Protein AF-0000000072229595 (afdb_homodimer)

Secondary structure (DSSP, 8-state):
----TTSPPSSSS-TT----S-SPBPPHHHHHHHHHHHHHHHHHTTT-GGGHHHHHHHTTBSS--BHHHHHHHHHHHHHHHH-TT-S------SS--------------SS-----------/----TTSPPSSSS-TT----S-SPBPPHHHHHHHHHHHHHHHHHTTT-GGGHHHHHHHTTBSS--BHHHHHHHHHHHHHHHH-TT-S------SS--------------SS-----------

Organism: Vigna radiata var. radiata (NCBI:txid3916)

Foldseek 3Di:
DPPPPPDDDPALDDPPDPPDPDDDDDDPVRLVVVLVVLLVVLQCCVVVVSCVVVSVSCVVPRDDDDVVVVVVVVVVVVVCVVCVPPDFDPPPDPDPQGDWDWDFDQPPPVPSSSGDTDTRGD/DPPPPPDDDPALDDPPDPPDPDDDDDDPVRLVVVLVVLLVVLQCCVVVVSCVVVSVSCVVPRDDDDVVVVVVVVVVVVVCVVCVPPDFDPPPDPDPQGDWDWPFDQPPPVPSSSRPTDTRGD

Structure (mmCIF, N/CA/C/O backbone):
data_AF-0000000072229595-model_v1
#
loop_
_entity.id
_entity.type
_entity.pdbx_description
1 polymer 'Uncharacterized protein LOC106754687'
#
loop_
_atom_site.group_PDB
_atom_site.id
_atom_site.type_symbol
_atom_site.label_atom_id
_atom_site.label_alt_id
_atom_site.label_comp_id
_atom_site.label_asym_id
_atom_site.label_entity_id
_atom_site.label_seq_id
_atom_site.pdbx_PDB_ins_code
_atom_site.Cartn_x
_atom_site.Cartn_y
_atom_site.Cartn_z
_atom_site.occupancy
_atom_site.B_iso_or_equiv
_atom_site.auth_seq_id
_atom_site.auth_comp_id
_atom_site.auth_asym_id
_atom_site.auth_atom_id
_atom_site.pdbx_PDB_model_num
ATOM 1 N N . MET A 1 1 ? 31.969 -9.836 13.609 1 33.78 1 MET A N 1
ATOM 2 C CA . MET A 1 1 ? 31.875 -10.102 12.18 1 33.78 1 MET A CA 1
ATOM 3 C C . MET A 1 1 ? 30.891 -9.156 11.516 1 33.78 1 MET A C 1
ATOM 5 O O . MET A 1 1 ? 29.766 -8.969 12.008 1 33.78 1 MET A O 1
ATOM 9 N N . PRO A 1 2 ? 31.375 -8.234 10.797 1 42 2 PRO A N 1
ATOM 10 C CA . PRO A 1 2 ? 30.469 -7.27 10.172 1 42 2 PRO A CA 1
ATOM 11 C C . PRO A 1 2 ? 29.297 -7.934 9.453 1 42 2 PRO A C 1
ATOM 13 O O . PRO A 1 2 ? 29.453 -9.008 8.859 1 42 2 PRO A O 1
ATOM 16 N N . GLU A 1 3 ? 28.141 -8.008 10.086 1 48.69 3 GLU A N 1
ATOM 17 C CA . GLU A 1 3 ? 26.969 -8.602 9.469 1 48.69 3 GLU A CA 1
ATOM 18 C C . GLU A 1 3 ? 26.891 -8.273 7.977 1 48.69 3 GLU A C 1
ATOM 20 O O . GLU A 1 3 ? 27.031 -7.117 7.582 1 48.69 3 GLU A O 1
ATOM 25 N N . ASN A 1 4 ? 27.391 -9.086 7.258 1 55.97 4 ASN A N 1
ATOM 26 C CA . ASN A 1 4 ? 27.344 -8.977 5.805 1 55.97 4 ASN A CA 1
ATOM 27 C C . ASN A 1 4 ? 25.984 -8.469 5.324 1 55.97 4 ASN A C 1
ATOM 29 O O . ASN A 1 4 ? 25.016 -9.234 5.277 1 55.97 4 ASN A O 1
ATOM 33 N N . THR A 1 5 ? 25.828 -7.18 5.301 1 66.44 5 THR A N 1
ATOM 34 C CA . THR A 1 5 ? 24.594 -6.477 5 1 66.44 5 THR A CA 1
ATOM 35 C C . THR A 1 5 ? 24.078 -6.848 3.611 1 66.44 5 THR A C 1
ATOM 37 O O . THR A 1 5 ? 22.984 -6.457 3.223 1 66.44 5 THR A O 1
ATOM 40 N N . ASN A 1 6 ? 24.828 -7.664 2.93 1 70.44 6 ASN A N 1
ATOM 41 C CA . ASN A 1 6 ? 24.422 -7.977 1.565 1 70.44 6 ASN A CA 1
ATOM 42 C C . ASN A 1 6 ? 24.031 -9.445 1.419 1 70.44 6 ASN A C 1
ATOM 44 O O . ASN A 1 6 ? 23.656 -9.891 0.333 1 70.44 6 ASN A O 1
ATOM 48 N N . ALA A 1 7 ? 24.141 -10.211 2.527 1 83.19 7 ALA A N 1
ATOM 49 C CA . ALA A 1 7 ? 23.781 -11.625 2.426 1 83.19 7 ALA A CA 1
ATOM 50 C C . ALA A 1 7 ? 22.281 -11.789 2.178 1 83.19 7 ALA A C 1
ATOM 52 O O . ALA A 1 7 ? 21.469 -11.008 2.684 1 83.19 7 ALA A O 1
ATOM 53 N N . PRO A 1 8 ? 22.031 -12.828 1.413 1 88.06 8 PRO A N 1
ATOM 54 C CA . PRO A 1 8 ? 20.609 -13.078 1.169 1 88.06 8 PRO A CA 1
ATOM 55 C C . PRO A 1 8 ? 19.828 -13.32 2.455 1 88.06 8 PRO A C 1
ATOM 57 O O . PRO A 1 8 ? 20.375 -13.836 3.432 1 88.06 8 PRO A O 1
ATOM 60 N N . MET A 1 9 ? 18.734 -12.812 2.508 1 88 9 MET A N 1
ATOM 61 C CA . MET A 1 9 ? 17.812 -13.031 3.625 1 88 9 MET A CA 1
ATOM 62 C C . MET A 1 9 ? 16.797 -14.102 3.285 1 88 9 MET A C 1
ATOM 64 O O . MET A 1 9 ? 16.281 -14.148 2.164 1 88 9 MET A O 1
ATOM 68 N N . PRO A 1 10 ? 16.438 -14.93 4.18 1 86.25 10 PRO A N 1
ATOM 69 C CA . PRO A 1 10 ? 15.539 -16.047 3.893 1 86.25 10 PRO A CA 1
ATOM 70 C C . PRO A 1 10 ? 14.07 -15.633 3.793 1 86.25 10 PRO A C 1
ATOM 72 O O . PRO A 1 10 ? 13.258 -16.359 3.219 1 86.25 10 PRO A O 1
ATOM 75 N N . THR A 1 11 ? 13.719 -14.562 4.449 1 86.56 11 THR A N 1
ATOM 76 C CA . THR A 1 11 ? 12.352 -14.055 4.402 1 86.56 11 THR A CA 1
ATOM 77 C C . THR A 1 11 ? 12.336 -12.578 4.012 1 86.56 11 THR A C 1
ATOM 79 O O . THR A 1 11 ? 13.273 -11.836 4.32 1 86.56 11 THR A O 1
ATOM 82 N N . PRO A 1 12 ? 11.352 -12.195 3.334 1 86.62 12 PRO A N 1
ATOM 83 C CA . PRO A 1 12 ? 11.289 -10.805 2.9 1 86.62 12 PRO A CA 1
ATOM 84 C C . PRO A 1 12 ? 11.023 -9.836 4.055 1 86.62 12 PRO A C 1
ATOM 86 O O . PRO A 1 12 ? 11.289 -8.641 3.934 1 86.62 12 PRO A O 1
ATOM 89 N N . MET A 1 13 ? 10.422 -10.336 5.152 1 86.12 13 MET A N 1
ATOM 90 C CA . MET A 1 13 ? 10.117 -9.477 6.297 1 86.12 13 MET A CA 1
ATOM 91 C C . MET A 1 13 ? 10.508 -10.156 7.602 1 86.12 13 MET A C 1
ATOM 93 O O . MET A 1 13 ? 10.367 -11.375 7.742 1 86.12 13 MET A O 1
ATOM 97 N N . ALA A 1 14 ? 11 -9.266 8.469 1 77.12 14 ALA A N 1
ATOM 98 C CA . ALA A 1 14 ? 11.344 -9.812 9.781 1 77.12 14 ALA A CA 1
ATOM 99 C C . ALA A 1 14 ? 10.102 -10.211 10.562 1 77.12 14 ALA A C 1
ATOM 101 O O . ALA A 1 14 ? 9.062 -9.547 10.469 1 77.12 14 ALA A O 1
ATOM 102 N N . HIS A 1 15 ? 10.062 -11.383 11.141 1 63.91 15 HIS A N 1
ATOM 103 C CA . HIS A 1 15 ? 8.938 -11.938 11.891 1 63.91 15 HIS A CA 1
ATOM 104 C C . HIS A 1 15 ? 8.406 -10.93 12.914 1 63.91 15 HIS A C 1
ATOM 106 O O . HIS A 1 15 ? 7.195 -10.789 13.078 1 63.91 15 HIS A O 1
ATOM 112 N N . SER A 1 16 ? 9.188 -10.273 13.617 1 54.72 16 SER A N 1
ATOM 113 C CA . SER A 1 16 ? 8.797 -9.406 14.719 1 54.72 16 SER A CA 1
ATOM 114 C C . SER A 1 16 ? 8.789 -7.941 14.289 1 54.72 16 SER A C 1
ATOM 116 O O . SER A 1 16 ? 8.477 -7.055 15.086 1 54.72 16 SER A O 1
ATOM 118 N N . SER A 1 17 ? 8.977 -7.754 13.078 1 56.03 17 SER A N 1
ATOM 119 C CA . SER A 1 17 ? 9.227 -6.352 12.758 1 56.03 17 SER A CA 1
ATOM 120 C C . SER A 1 17 ? 7.934 -5.621 12.406 1 56.03 17 SER A C 1
ATOM 122 O O . SER A 1 17 ? 7.281 -5.949 11.414 1 56.03 17 SER A O 1
ATOM 124 N N . ARG A 1 18 ? 7.301 -5.227 13.531 1 58.44 18 ARG A N 1
ATOM 125 C CA . ARG A 1 18 ? 6.293 -4.199 13.297 1 58.44 18 ARG A CA 1
ATOM 126 C C . ARG A 1 18 ? 6.938 -2.889 12.852 1 58.44 18 ARG A C 1
ATOM 128 O O . ARG A 1 18 ? 7.773 -2.33 13.57 1 58.44 18 ARG A O 1
ATOM 135 N N . LEU A 1 19 ? 6.699 -2.797 11.516 1 73.31 19 LEU A N 1
ATOM 136 C CA . LEU A 1 19 ? 7.234 -1.51 11.078 1 73.31 19 LEU A CA 1
ATOM 137 C C . LEU A 1 19 ? 6.602 -0.367 11.867 1 73.31 19 LEU A C 1
ATOM 139 O O . LEU A 1 19 ? 5.383 -0.342 12.062 1 73.31 19 LEU A O 1
ATOM 143 N N . THR A 1 20 ? 7.371 0.158 12.727 1 72.12 20 THR A N 1
ATOM 144 C CA . THR A 1 20 ? 6.918 1.289 13.523 1 72.12 20 THR A CA 1
ATOM 145 C C . THR A 1 20 ? 7.438 2.604 12.953 1 72.12 20 THR A C 1
ATOM 147 O O . THR A 1 20 ? 8.305 2.602 12.078 1 72.12 20 THR A O 1
ATOM 150 N N . SER A 1 21 ? 6.699 3.682 13.336 1 72.06 21 SER A N 1
ATOM 151 C CA . SER A 1 21 ? 7.125 5.012 12.906 1 72.06 21 SER A CA 1
ATOM 152 C C . SER A 1 21 ? 8.352 5.473 13.695 1 72.06 21 SER A C 1
ATOM 154 O O . SER A 1 21 ? 8.75 6.637 13.594 1 72.06 21 SER A O 1
ATOM 156 N N . GLN A 1 22 ? 8.914 4.523 14.336 1 74.75 22 GLN A N 1
ATOM 157 C CA . GLN A 1 22 ? 10.117 4.879 15.094 1 74.75 22 GLN A CA 1
ATOM 158 C C . GLN A 1 22 ? 11.336 4.949 14.18 1 74.75 22 GLN A C 1
ATOM 160 O O . GLN A 1 22 ? 11.297 4.492 13.039 1 74.75 22 GLN A O 1
ATOM 165 N N . GLY A 1 23 ? 12.383 5.711 14.547 1 79.25 23 GLY A N 1
ATOM 166 C CA . GLY A 1 23 ? 13.617 5.836 13.781 1 79.25 23 GLY A CA 1
ATOM 167 C C . GLY A 1 23 ? 13.953 7.27 13.414 1 79.25 23 GLY A C 1
ATOM 168 O O . GLY A 1 23 ? 13.188 8.188 13.719 1 79.25 23 GLY A O 1
ATOM 169 N N . ASP A 1 24 ? 15.078 7.285 12.695 1 86.75 24 ASP A N 1
ATOM 170 C CA . ASP A 1 24 ? 15.547 8.617 12.312 1 86.75 24 ASP A CA 1
ATOM 171 C C . ASP A 1 24 ? 14.789 9.141 11.094 1 86.75 24 ASP A C 1
ATOM 173 O O . ASP A 1 24 ? 14.508 8.383 10.164 1 86.75 24 ASP A O 1
ATOM 177 N N . LEU A 1 25 ? 14.477 10.391 11.219 1 83.88 25 LEU A N 1
ATOM 178 C CA . LEU A 1 25 ? 13.852 11.047 10.07 1 83.88 25 LEU A CA 1
ATOM 179 C C . LEU A 1 25 ? 14.828 11.125 8.898 1 83.88 25 LEU A C 1
ATOM 181 O O . LEU A 1 25 ? 16.031 11.32 9.102 1 83.88 25 LEU A O 1
ATOM 185 N N . PHE A 1 26 ? 14.258 10.938 7.816 1 86.56 26 PHE A N 1
ATOM 186 C CA . PHE A 1 26 ? 15.047 11.031 6.594 1 86.56 26 PHE A CA 1
ATOM 187 C C . PHE A 1 26 ? 15.312 12.484 6.227 1 86.56 26 PHE A C 1
ATOM 189 O O . PHE A 1 26 ? 14.453 13.344 6.43 1 86.56 26 PHE A O 1
ATOM 196 N N . ASN A 1 27 ? 16.609 12.727 5.773 1 89.12 27 ASN A N 1
ATOM 197 C CA . ASN A 1 27 ? 16.766 13.938 4.973 1 89.12 27 ASN A CA 1
ATOM 198 C C . ASN A 1 27 ? 16.125 13.789 3.594 1 89.12 27 ASN A C 1
ATOM 200 O O . ASN A 1 27 ? 15.641 12.711 3.25 1 89.12 27 ASN A O 1
ATOM 204 N N . ASP A 1 28 ? 16.078 14.82 2.818 1 88.44 28 ASP A N 1
ATOM 205 C CA . ASP A 1 28 ? 15.359 14.828 1.543 1 88.44 28 ASP A CA 1
ATOM 206 C C . ASP A 1 28 ? 15.945 13.797 0.581 1 88.44 28 ASP A C 1
ATOM 208 O O . ASP A 1 28 ? 15.211 13.133 -0.149 1 88.44 28 ASP A O 1
ATOM 212 N N . GLU A 1 29 ? 17.219 13.664 0.622 1 91.31 29 GLU A N 1
ATOM 213 C CA . GLU A 1 29 ? 17.875 12.742 -0.293 1 91.31 29 GLU A CA 1
ATOM 214 C C . GLU A 1 29 ? 17.578 11.289 0.069 1 91.31 29 GLU A C 1
ATOM 216 O O . GLU A 1 29 ? 17.281 10.477 -0.808 1 91.31 29 GLU A O 1
ATOM 221 N N . ASP A 1 30 ? 17.641 11.008 1.337 1 91.06 30 ASP A N 1
ATOM 222 C CA . ASP A 1 30 ? 17.359 9.656 1.806 1 91.06 30 ASP A CA 1
ATOM 223 C C . ASP A 1 30 ? 15.898 9.289 1.538 1 91.06 30 ASP A C 1
ATOM 225 O O . ASP A 1 30 ? 15.594 8.164 1.146 1 91.06 30 ASP A O 1
ATOM 229 N N . ALA A 1 31 ? 15.086 10.289 1.746 1 90.31 31 ALA A N 1
ATOM 230 C CA . ALA A 1 31 ? 13.664 10.062 1.504 1 90.31 31 ALA A CA 1
ATOM 231 C C . ALA A 1 31 ? 13.398 9.758 0.033 1 90.31 31 ALA A C 1
ATOM 233 O O . ALA A 1 31 ? 12.633 8.852 -0.29 1 90.31 31 ALA A O 1
ATOM 234 N N . SER A 1 32 ? 14.07 10.531 -0.8 1 91.12 32 SER A N 1
ATOM 235 C CA . SER A 1 32 ? 13.898 10.328 -2.236 1 91.12 32 SER A CA 1
ATOM 236 C C . SER A 1 32 ? 14.391 8.945 -2.662 1 91.12 32 SER A C 1
ATOM 238 O O . SER A 1 32 ? 13.734 8.266 -3.451 1 91.12 32 SER A O 1
ATOM 240 N N . SER A 1 33 ? 15.539 8.586 -2.117 1 93.56 33 SER A N 1
ATOM 241 C CA . SER A 1 33 ? 16.094 7.27 -2.424 1 93.56 33 SER A CA 1
ATOM 242 C C . SER A 1 33 ? 15.156 6.152 -1.956 1 93.56 33 SER A C 1
ATOM 244 O O . SER A 1 33 ? 14.945 5.172 -2.672 1 93.56 33 SER A O 1
ATOM 246 N N . TYR A 1 34 ? 14.664 6.367 -0.841 1 94.31 34 TYR A N 1
ATOM 247 C CA . TYR A 1 34 ? 13.734 5.395 -0.273 1 94.31 34 TYR A CA 1
ATOM 248 C C . TYR A 1 34 ? 12.477 5.285 -1.122 1 94.31 34 TYR A C 1
ATOM 250 O O . TYR A 1 34 ? 12.031 4.18 -1.44 1 94.31 34 TYR A O 1
ATOM 258 N N . ARG A 1 35 ? 11.93 6.387 -1.503 1 89.69 35 ARG A N 1
ATOM 259 C CA . ARG A 1 35 ? 10.711 6.395 -2.309 1 89.69 35 ARG A CA 1
ATOM 260 C C . ARG A 1 35 ? 10.938 5.703 -3.648 1 89.69 35 ARG A C 1
ATOM 262 O O . ARG A 1 35 ? 10.078 4.949 -4.117 1 89.69 35 ARG A O 1
ATOM 269 N N . ARG A 1 36 ? 12.086 5.91 -4.223 1 91.38 36 ARG A N 1
ATOM 270 C CA . ARG A 1 36 ? 12.438 5.254 -5.477 1 91.38 36 ARG A CA 1
ATOM 271 C C . ARG A 1 36 ? 12.508 3.74 -5.301 1 91.38 36 ARG A C 1
ATOM 273 O O . ARG A 1 36 ? 12 2.988 -6.137 1 91.38 36 ARG A O 1
ATOM 280 N N . LEU A 1 37 ? 13.086 3.365 -4.246 1 94.12 37 LEU A N 1
ATOM 281 C CA . LEU A 1 37 ? 13.211 1.942 -3.953 1 94.12 37 LEU A CA 1
ATOM 282 C C . LEU A 1 37 ? 11.844 1.295 -3.791 1 94.12 37 LEU A C 1
ATOM 284 O O . LEU A 1 37 ? 11.578 0.232 -4.359 1 94.12 37 LEU A O 1
ATOM 288 N N . ILE A 1 38 ? 10.984 1.938 -3.043 1 92.06 38 ILE A N 1
ATOM 289 C CA . ILE A 1 38 ? 9.641 1.41 -2.838 1 92.06 38 ILE A CA 1
ATOM 290 C C . ILE A 1 38 ? 8.906 1.326 -4.176 1 92.06 38 ILE A C 1
ATOM 292 O O . ILE A 1 38 ? 8.227 0.338 -4.453 1 92.06 38 ILE A O 1
ATOM 296 N N . GLY A 1 39 ? 9.07 2.375 -5.012 1 87.88 39 GLY A N 1
ATOM 297 C CA . GLY A 1 39 ? 8.484 2.324 -6.34 1 87.88 39 GLY A CA 1
ATOM 298 C C . GLY A 1 39 ? 8.922 1.108 -7.137 1 87.88 39 GLY A C 1
ATOM 299 O O . GLY A 1 39 ? 8.086 0.434 -7.75 1 87.88 39 GLY A O 1
ATOM 300 N N . ARG A 1 40 ? 10.125 0.784 -7.062 1 89.81 40 ARG A N 1
ATOM 301 C CA . ARG A 1 40 ? 10.656 -0.37 -7.781 1 89.81 40 ARG A CA 1
ATOM 302 C C . ARG A 1 40 ? 10.109 -1.672 -7.203 1 89.81 40 ARG A C 1
ATOM 304 O O . ARG A 1 40 ? 9.773 -2.594 -7.945 1 89.81 40 ARG A O 1
ATOM 311 N N . LEU A 1 41 ? 10.039 -1.745 -5.945 1 90.31 41 LEU A N 1
ATOM 312 C CA . LEU A 1 41 ? 9.539 -2.947 -5.293 1 90.31 41 LEU A CA 1
ATOM 313 C C . LEU A 1 41 ? 8.062 -3.17 -5.625 1 90.31 41 LEU A C 1
ATOM 315 O O . LEU A 1 41 ? 7.641 -4.305 -5.852 1 90.31 41 LEU A O 1
ATOM 319 N N . ILE A 1 42 ? 7.297 -2.086 -5.605 1 84.62 42 ILE A N 1
ATOM 320 C CA . ILE A 1 42 ? 5.887 -2.172 -5.973 1 84.62 42 ILE A CA 1
ATOM 321 C C . ILE A 1 42 ? 5.758 -2.752 -7.379 1 84.62 42 ILE A C 1
ATOM 323 O O . ILE A 1 42 ? 4.934 -3.641 -7.617 1 84.62 42 ILE A O 1
ATOM 327 N N . TYR A 1 43 ? 6.66 -2.33 -8.234 1 82.56 43 TYR A N 1
ATOM 328 C CA . TYR A 1 43 ? 6.66 -2.846 -9.594 1 82.56 43 TYR A CA 1
ATOM 329 C C . TYR A 1 43 ? 6.957 -4.34 -9.617 1 82.56 43 TYR A C 1
ATOM 331 O O . TYR A 1 43 ? 6.309 -5.102 -10.336 1 82.56 43 TYR A O 1
ATOM 339 N N . LEU A 1 44 ? 7.754 -4.738 -8.836 1 84.81 44 LEU A N 1
ATOM 340 C CA . LEU A 1 44 ? 8.219 -6.125 -8.82 1 84.81 44 LEU A CA 1
ATOM 341 C C . LEU A 1 44 ? 7.125 -7.055 -8.297 1 84.81 44 LEU A C 1
ATOM 343 O O . LEU A 1 44 ? 7.129 -8.25 -8.594 1 84.81 44 LEU A O 1
ATOM 347 N N . THR A 1 45 ? 6.211 -6.547 -7.469 1 83.38 45 THR A N 1
ATOM 348 C CA . THR A 1 45 ? 5.18 -7.398 -6.887 1 83.38 45 THR A CA 1
ATOM 349 C C . THR A 1 45 ? 4.305 -8.008 -7.98 1 83.38 45 THR A C 1
ATOM 351 O O . THR A 1 45 ? 3.621 -9.008 -7.75 1 83.38 45 THR A O 1
ATOM 354 N N . ASN A 1 46 ? 4.348 -7.414 -9.172 1 74.44 46 ASN A N 1
ATOM 355 C CA . ASN A 1 46 ? 3.572 -7.961 -10.273 1 74.44 46 ASN A CA 1
ATOM 356 C C . ASN A 1 46 ? 4.098 -9.328 -10.711 1 74.44 46 ASN A C 1
ATOM 358 O O . ASN A 1 46 ? 3.332 -10.18 -11.164 1 74.44 46 ASN A O 1
ATOM 362 N N . THR A 1 47 ? 5.32 -9.555 -10.516 1 78.69 47 THR A N 1
ATOM 363 C CA . THR A 1 47 ? 5.93 -10.812 -10.938 1 78.69 47 THR A CA 1
ATOM 364 C C . THR A 1 47 ? 6.453 -11.594 -9.742 1 78.69 47 THR A C 1
ATOM 366 O O . THR A 1 47 ? 6.812 -12.766 -9.867 1 78.69 47 THR A O 1
ATOM 369 N N . ARG A 1 48 ? 6.484 -10.961 -8.688 1 82.31 48 ARG A N 1
ATOM 370 C CA . ARG A 1 48 ? 6.945 -11.586 -7.453 1 82.31 48 ARG A CA 1
ATOM 371 C C . ARG A 1 48 ? 5.895 -11.453 -6.352 1 82.31 48 ARG A C 1
ATOM 373 O O . ARG A 1 48 ? 6.078 -10.695 -5.398 1 82.31 48 ARG A O 1
ATOM 380 N N . PRO A 1 49 ? 4.785 -12.188 -6.484 1 79.19 49 PRO A N 1
ATOM 381 C CA . PRO A 1 49 ? 3.723 -12.086 -5.48 1 79.19 49 PRO A CA 1
ATOM 382 C C . PRO A 1 49 ? 4.195 -12.469 -4.078 1 79.19 49 PRO A C 1
ATOM 384 O O . PRO A 1 49 ? 3.576 -12.078 -3.088 1 79.19 49 PRO A O 1
ATOM 387 N N . ASP A 1 50 ? 5.246 -13.172 -4.008 1 79.31 50 ASP A N 1
ATOM 388 C CA . ASP A 1 50 ? 5.758 -13.641 -2.725 1 79.31 50 ASP A CA 1
ATOM 389 C C . ASP A 1 50 ? 6.246 -12.477 -1.869 1 79.31 50 ASP A C 1
ATOM 391 O O . ASP A 1 50 ? 6.371 -12.602 -0.649 1 79.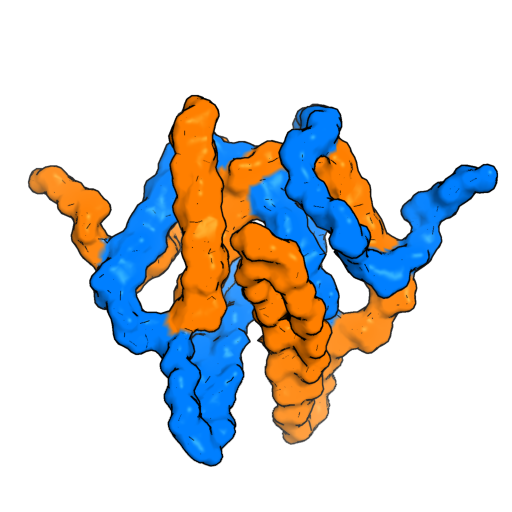31 50 ASP A O 1
ATOM 395 N N . ILE A 1 51 ? 6.371 -11.289 -2.441 1 87 51 ILE A N 1
ATOM 396 C CA . ILE A 1 51 ? 6.832 -10.164 -1.631 1 87 51 ILE A CA 1
ATOM 397 C C . ILE A 1 51 ? 5.699 -9.156 -1.463 1 87 51 ILE A C 1
ATOM 399 O O . ILE A 1 51 ? 5.871 -8.125 -0.804 1 87 51 ILE A O 1
ATOM 403 N N . THR A 1 52 ? 4.621 -9.359 -2.027 1 82.5 52 THR A N 1
ATOM 404 C CA . THR A 1 52 ? 3.527 -8.391 -2.084 1 82.5 52 THR A CA 1
ATOM 405 C C . THR A 1 52 ? 3.146 -7.922 -0.684 1 82.5 52 THR A C 1
ATOM 407 O O . THR A 1 52 ? 2.996 -6.723 -0.444 1 82.5 52 THR A O 1
ATOM 410 N N . PHE A 1 53 ? 3.141 -8.82 0.183 1 78.94 53 PHE A N 1
ATOM 411 C CA . PHE A 1 53 ? 2.734 -8.477 1.541 1 78.94 53 PHE A CA 1
ATOM 412 C C . PHE A 1 53 ? 3.736 -7.523 2.18 1 78.94 53 PHE A C 1
ATOM 414 O O . PHE A 1 53 ? 3.35 -6.512 2.768 1 78.94 53 PHE A O 1
ATOM 421 N N . SER A 1 54 ? 4.953 -7.867 2.121 1 86.12 54 SER A N 1
ATOM 422 C CA . SER A 1 54 ? 6.004 -7.051 2.717 1 86.12 54 SER A CA 1
ATOM 423 C C . SER A 1 54 ? 6.039 -5.656 2.098 1 86.12 54 SER A C 1
ATOM 425 O O . SER A 1 54 ? 6.184 -4.66 2.807 1 86.12 54 SER A O 1
ATOM 427 N N . VAL A 1 55 ? 5.867 -5.57 0.821 1 88.81 55 VAL A N 1
ATOM 428 C CA . VAL A 1 55 ? 5.922 -4.289 0.12 1 88.81 55 VAL A CA 1
ATOM 429 C C . VAL A 1 55 ? 4.699 -3.447 0.483 1 88.81 55 VAL A C 1
ATOM 431 O O . VAL A 1 55 ? 4.809 -2.234 0.671 1 88.81 55 VAL A O 1
ATOM 434 N N . TYR A 1 56 ? 3.633 -4.098 0.6 1 82.5 56 TYR A N 1
ATOM 435 C CA . TYR A 1 56 ? 2.416 -3.393 0.99 1 82.5 56 TYR A CA 1
ATOM 436 C C . TYR A 1 56 ? 2.559 -2.787 2.381 1 82.5 56 TYR A C 1
ATOM 438 O O . TYR A 1 56 ? 2.207 -1.625 2.598 1 82.5 56 TYR A O 1
ATOM 446 N N . ASN A 1 57 ? 3.064 -3.549 3.281 1 83.62 57 ASN A N 1
ATOM 447 C CA . ASN A 1 57 ? 3.289 -3.041 4.629 1 83.62 57 ASN A CA 1
ATOM 448 C C . ASN A 1 57 ? 4.238 -1.846 4.629 1 83.62 57 ASN A C 1
ATOM 450 O O . ASN A 1 57 ? 4.004 -0.862 5.332 1 83.62 57 ASN A O 1
ATOM 454 N N . LEU A 1 58 ? 5.238 -1.909 3.795 1 89.25 58 LEU A N 1
ATOM 455 C CA . LEU A 1 58 ? 6.223 -0.836 3.717 1 89.25 58 LEU A CA 1
ATOM 456 C C . LEU A 1 58 ? 5.637 0.392 3.029 1 89.25 58 LEU A C 1
ATOM 458 O O . LEU A 1 58 ? 6.059 1.52 3.297 1 89.25 58 LEU A O 1
ATOM 462 N N . SER A 1 59 ? 4.691 0.185 2.191 1 88.69 59 SER A N 1
ATOM 463 C CA . SER A 1 59 ? 4.113 1.269 1.4 1 88.69 59 SER A CA 1
ATOM 464 C C . SER A 1 59 ? 3.387 2.273 2.287 1 88.69 59 SER A C 1
ATOM 466 O O . SER A 1 59 ? 3.111 3.396 1.862 1 88.69 59 SER A O 1
ATOM 468 N N . GLN A 1 60 ? 3.17 1.963 3.504 1 89.75 60 GLN A N 1
ATOM 469 C CA . GLN A 1 60 ? 2.508 2.879 4.426 1 89.75 60 GLN A CA 1
ATOM 470 C C . GLN A 1 60 ? 3.48 3.932 4.949 1 89.75 60 GLN A C 1
ATOM 472 O O . GLN A 1 60 ? 3.066 4.922 5.555 1 89.75 60 GLN A O 1
ATOM 477 N N . PHE A 1 61 ? 4.754 3.775 4.719 1 89.75 61 PHE A N 1
ATOM 478 C CA . PHE A 1 61 ? 5.801 4.652 5.227 1 89.75 61 PHE A CA 1
ATOM 479 C C . PHE A 1 61 ? 6.559 5.312 4.082 1 89.75 61 PHE A C 1
ATOM 481 O O . PHE A 1 61 ? 7.777 5.184 3.984 1 89.75 61 PHE A O 1
ATOM 488 N N . VAL A 1 62 ? 5.801 6.027 3.24 1 90.06 62 VAL A N 1
ATOM 489 C CA . VAL A 1 62 ? 6.422 6.598 2.049 1 90.06 62 VAL A CA 1
ATOM 490 C C . VAL A 1 62 ? 6.293 8.117 2.08 1 90.06 62 VAL A C 1
ATOM 492 O O . VAL A 1 62 ? 7.277 8.836 1.894 1 90.06 62 VAL A O 1
ATOM 495 N N . PHE A 1 63 ? 5.102 8.695 2.348 1 87.5 63 PHE A N 1
ATOM 496 C CA . PHE A 1 63 ? 4.832 10.125 2.416 1 87.5 63 PHE A CA 1
ATOM 497 C C . PHE A 1 63 ? 3.979 10.461 3.635 1 87.5 63 PHE A C 1
ATOM 499 O O . PHE A 1 63 ? 3.162 9.641 4.066 1 87.5 63 PHE A O 1
ATOM 506 N N . PRO A 1 64 ? 4.219 11.648 4.207 1 88 64 PRO A N 1
ATOM 507 C CA . PRO A 1 64 ? 3.25 12.086 5.219 1 88 64 PRO A CA 1
ATOM 508 C C . PRO A 1 64 ? 1.873 12.375 4.629 1 88 64 PRO A C 1
ATOM 510 O O . PRO A 1 64 ? 1.771 12.859 3.498 1 88 64 PRO A O 1
ATOM 513 N N . PRO A 1 65 ? 0.815 12.117 5.488 1 90.25 65 PRO A N 1
ATOM 514 C CA . PRO A 1 65 ? -0.536 12.391 4.992 1 90.25 65 PRO A CA 1
ATOM 515 C C . PRO A 1 65 ? -0.882 13.875 5.008 1 90.25 65 PRO A C 1
ATOM 517 O O . PRO A 1 65 ? -0.345 14.625 5.824 1 90.25 65 PRO A O 1
ATOM 520 N N . THR A 1 66 ? -1.694 14.32 4.141 1 90.44 66 THR A N 1
ATOM 521 C CA . THR A 1 66 ? -2.24 15.672 4.086 1 90.44 66 THR A CA 1
ATOM 522 C C . THR A 1 66 ? -3.762 15.641 3.969 1 90.44 66 THR A C 1
ATOM 524 O O . THR A 1 66 ? -4.355 14.562 3.861 1 90.44 66 THR A O 1
ATOM 527 N N . SER A 1 67 ? -4.375 16.797 3.965 1 90.12 67 SER A N 1
ATOM 528 C CA . SER A 1 67 ? -5.824 16.906 3.877 1 90.12 67 SER A CA 1
ATOM 529 C C . SER A 1 67 ? -6.348 16.359 2.555 1 90.12 67 SER A C 1
ATOM 531 O O . SER A 1 67 ? -7.469 15.859 2.486 1 90.12 67 SER A O 1
ATOM 533 N N . LEU A 1 68 ? -5.559 16.406 1.545 1 89.31 68 LEU A N 1
ATOM 534 C CA . LEU A 1 68 ? -5.965 15.898 0.24 1 89.31 68 LEU A CA 1
ATOM 535 C C . LEU A 1 68 ? -6.16 14.391 0.289 1 89.31 68 LEU A C 1
ATOM 537 O O . LEU A 1 68 ? -7.066 13.852 -0.358 1 89.31 68 LEU A O 1
ATOM 541 N N . HIS A 1 69 ? -5.34 13.781 1.012 1 92 69 HIS A N 1
ATOM 542 C CA . HIS A 1 69 ? 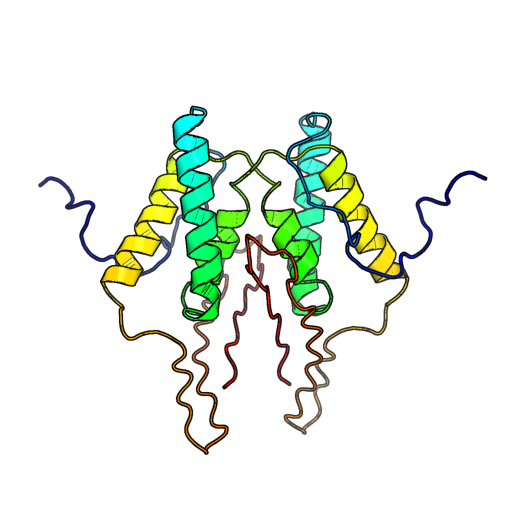-5.449 12.336 1.123 1 92 69 HIS A CA 1
ATOM 543 C C . HIS A 1 69 ? -6.676 11.93 1.937 1 92 69 HIS A C 1
ATOM 545 O O . HIS A 1 69 ? -7.316 10.922 1.646 1 92 69 HIS A O 1
ATOM 551 N N . GLN A 1 70 ? -6.977 12.742 2.93 1 92.5 70 GLN A N 1
ATOM 552 C CA . GLN A 1 70 ? -8.203 12.508 3.686 1 92.5 70 GLN A CA 1
ATOM 553 C C . GLN A 1 70 ? -9.43 12.617 2.785 1 92.5 70 GLN A C 1
ATOM 555 O O . GLN A 1 70 ? -10.352 11.797 2.881 1 92.5 70 GLN A O 1
ATOM 560 N N . GLN A 1 71 ? -9.398 13.578 1.957 1 91.56 71 GLN A N 1
ATOM 561 C CA . GLN A 1 71 ? -10.5 13.758 1.015 1 91.56 71 GLN A CA 1
ATOM 562 C C . GLN A 1 71 ? -10.617 12.562 0.07 1 91.56 71 GLN A C 1
ATOM 564 O O . GLN A 1 71 ? -11.719 12.102 -0.216 1 91.56 71 GLN A O 1
ATOM 569 N N . ALA A 1 72 ? -9.516 12.164 -0.38 1 92.44 72 ALA A N 1
ATOM 570 C CA . ALA A 1 72 ? -9.508 11 -1.263 1 92.44 72 ALA A CA 1
ATOM 571 C C . ALA A 1 72 ? -10.062 9.773 -0.555 1 92.44 72 ALA A C 1
ATOM 573 O O . ALA A 1 72 ? -10.805 8.984 -1.154 1 92.44 72 ALA A O 1
ATOM 574 N N . ALA A 1 73 ? -9.703 9.594 0.658 1 94.44 73 ALA A N 1
ATOM 575 C CA . ALA A 1 73 ? -10.234 8.477 1.438 1 94.44 73 ALA A CA 1
ATOM 576 C C . ALA A 1 73 ? -11.75 8.578 1.591 1 94.44 73 ALA A C 1
ATOM 578 O O . ALA A 1 73 ? -12.461 7.574 1.481 1 94.44 73 ALA A O 1
ATOM 579 N N . HIS A 1 74 ? -12.219 9.727 1.786 1 94.69 74 HIS A N 1
ATOM 580 C CA . HIS A 1 74 ? -13.656 9.93 1.916 1 94.69 74 HIS A CA 1
ATOM 581 C C . HIS A 1 74 ? -14.375 9.625 0.607 1 94.69 74 HIS A C 1
ATOM 583 O O . HIS A 1 74 ? -15.508 9.148 0.617 1 94.69 74 HIS A O 1
ATOM 589 N N . ARG A 1 75 ? -13.75 9.93 -0.426 1 93 75 ARG A N 1
ATOM 590 C CA . ARG A 1 75 ? -14.344 9.594 -1.715 1 93 75 ARG A CA 1
ATOM 591 C C . ARG A 1 75 ? -14.578 8.086 -1.832 1 93 75 ARG A C 1
ATOM 593 O O . ARG A 1 75 ? -15.602 7.652 -2.352 1 93 75 ARG A O 1
ATOM 600 N N . ILE A 1 76 ? -13.617 7.301 -1.418 1 92.88 76 ILE A N 1
ATOM 601 C CA . ILE A 1 76 ? -13.773 5.852 -1.445 1 92.88 76 ILE A CA 1
ATOM 602 C C . ILE A 1 76 ? -14.992 5.445 -0.612 1 92.88 76 ILE A C 1
ATOM 604 O O . ILE A 1 76 ? -15.773 4.586 -1.021 1 92.88 76 ILE A O 1
ATOM 608 N N . LEU A 1 77 ? -15.211 6.105 0.543 1 94.06 77 LEU A N 1
ATOM 609 C CA . LEU A 1 77 ? -16.359 5.82 1.395 1 94.06 77 LEU A CA 1
ATOM 610 C C . LEU A 1 77 ? -17.672 6.148 0.678 1 94.06 77 LEU A C 1
ATOM 612 O O . LEU A 1 77 ? -18.641 5.391 0.76 1 94.06 77 LEU A O 1
ATOM 616 N N . ARG A 1 78 ? -17.594 7.207 0.043 1 94.12 78 ARG A N 1
ATOM 617 C CA . ARG A 1 78 ? -18.781 7.617 -0.695 1 94.12 78 ARG A CA 1
ATOM 618 C C . ARG A 1 78 ? -19.078 6.652 -1.838 1 94.12 78 ARG A C 1
ATOM 620 O O . ARG A 1 78 ? -20.234 6.363 -2.127 1 94.12 78 ARG A O 1
ATOM 627 N N . TYR A 1 79 ? -18.062 6.266 -2.523 1 92.62 79 TYR A N 1
ATOM 628 C CA . TYR A 1 79 ? -18.219 5.254 -3.562 1 92.62 79 TYR A CA 1
ATOM 629 C C . TYR A 1 79 ? -18.844 3.986 -2.998 1 92.62 79 TYR A C 1
ATOM 631 O O . TYR A 1 79 ? -19.781 3.439 -3.582 1 92.62 79 TYR A O 1
ATOM 639 N N . LEU A 1 80 ? -18.344 3.508 -1.893 1 91.06 80 LEU A N 1
ATOM 640 C CA . LEU A 1 80 ? -18.828 2.285 -1.256 1 91.06 80 LEU A CA 1
ATOM 641 C C . LEU A 1 80 ? -20.297 2.41 -0.87 1 91.06 80 LEU A C 1
ATOM 643 O O . LEU A 1 80 ? -21.047 1.435 -0.946 1 91.06 80 LEU A O 1
ATOM 647 N N . LYS A 1 81 ? -20.641 3.592 -0.473 1 90.88 81 LYS A N 1
ATOM 648 C CA . LYS A 1 81 ? -22.031 3.857 -0.13 1 90.88 81 LYS A CA 1
ATOM 649 C C . LYS A 1 81 ? -22.938 3.684 -1.344 1 90.88 81 LYS A C 1
ATOM 651 O O . LYS A 1 81 ? -24.078 3.25 -1.211 1 90.88 81 LYS A O 1
ATOM 656 N N . GLY A 1 82 ? -22.438 3.924 -2.434 1 88.56 82 GLY A N 1
ATOM 657 C CA . GLY A 1 82 ? -23.203 3.867 -3.664 1 88.56 82 GLY A CA 1
ATOM 658 C C . GLY A 1 82 ? -23.141 2.518 -4.352 1 88.56 82 GLY A C 1
ATOM 659 O O . GLY A 1 82 ? -23.844 2.275 -5.328 1 88.56 82 GLY A O 1
ATOM 660 N N . SER A 1 83 ? -22.25 1.665 -3.9 1 82.5 83 SER A N 1
ATOM 661 C CA . SER A 1 83 ? -22.031 0.371 -4.543 1 82.5 83 SER A CA 1
ATOM 662 C C . SER A 1 83 ? -22.047 -0.761 -3.52 1 82.5 83 SER A C 1
ATOM 664 O O . SER A 1 83 ? -21.062 -1.505 -3.4 1 82.5 83 SER A O 1
ATOM 666 N N . PRO A 1 84 ? -23.094 -0.969 -2.793 1 75.19 84 PRO A N 1
ATOM 667 C CA . PRO A 1 84 ? -23.125 -1.973 -1.727 1 75.19 84 PRO A CA 1
ATOM 668 C C . PRO A 1 84 ? -23.062 -3.402 -2.26 1 75.19 84 PRO A C 1
ATOM 670 O O . PRO A 1 84 ? -22.641 -4.312 -1.547 1 75.19 84 PRO A O 1
ATOM 673 N N . GLY A 1 85 ? -23.375 -3.689 -3.459 1 69.19 85 GLY A N 1
ATOM 674 C CA . GLY A 1 85 ? -23.516 -5.043 -3.977 1 69.19 85 GLY A CA 1
ATOM 675 C C . GLY A 1 85 ? -22.266 -5.562 -4.652 1 69.19 85 GLY A C 1
ATOM 676 O O . GLY A 1 85 ? -22.234 -6.711 -5.102 1 69.19 85 GLY A O 1
ATOM 677 N N . ASN A 1 86 ? -21.25 -4.617 -4.664 1 67.19 86 ASN A N 1
ATOM 678 C CA . ASN A 1 86 ? -20.016 -5.055 -5.305 1 67.19 86 ASN A CA 1
ATOM 679 C C . ASN A 1 86 ? -19.047 -5.684 -4.301 1 67.19 86 ASN A C 1
ATOM 681 O O . ASN A 1 86 ? -18.891 -5.176 -3.188 1 67.19 86 ASN A O 1
ATOM 685 N N . GLY A 1 87 ? -18.938 -6.973 -4.102 1 65.06 87 GLY A N 1
ATOM 686 C CA . GLY A 1 87 ? -18 -7.66 -3.221 1 65.06 87 GLY A CA 1
ATOM 687 C C . GLY A 1 87 ? -17.953 -9.156 -3.457 1 65.06 87 GLY A C 1
ATOM 688 O O . GLY A 1 87 ? -18.609 -9.672 -4.363 1 65.06 87 GLY A O 1
ATOM 689 N N . ILE A 1 88 ? -16.984 -9.664 -2.918 1 62.47 88 ILE A N 1
ATOM 690 C CA . ILE A 1 88 ? -16.844 -11.117 -2.977 1 62.47 88 ILE A CA 1
ATOM 691 C C . ILE A 1 88 ? -17.75 -11.766 -1.938 1 62.47 88 ILE A C 1
ATOM 693 O O . ILE A 1 88 ? -17.75 -11.367 -0.77 1 62.47 88 ILE A O 1
ATOM 697 N N . LEU A 1 89 ? -18.812 -12.492 -2.445 1 59.38 89 LEU A N 1
ATOM 698 C CA . LEU A 1 89 ? -19.688 -13.273 -1.569 1 59.38 89 LEU A CA 1
ATOM 699 C C . LEU A 1 89 ? -19.141 -14.695 -1.399 1 59.38 89 LEU A C 1
ATOM 701 O O . LEU A 1 89 ? -18.891 -15.391 -2.387 1 59.38 89 LEU A O 1
ATOM 705 N N . PHE A 1 90 ? -18.672 -14.875 -0.227 1 53.56 90 PHE A N 1
ATOM 706 C CA . PHE A 1 90 ? -18.297 -16.25 0.075 1 53.56 90 PHE A CA 1
ATOM 707 C C . PHE A 1 90 ? -19.516 -17.078 0.442 1 53.56 90 PHE A C 1
ATOM 709 O O . PHE A 1 90 ? -20.172 -16.812 1.458 1 53.56 90 PHE A O 1
ATOM 716 N N . GLN A 1 91 ? -20.219 -17.5 -0.663 1 50.62 91 GLN A N 1
ATOM 717 C CA . GLN A 1 91 ? -21.344 -18.391 -0.344 1 50.62 91 GLN A CA 1
ATOM 718 C C . GLN A 1 91 ? -20.859 -19.812 -0.084 1 50.62 91 GLN A C 1
ATOM 720 O O . GLN A 1 91 ? -19.969 -20.312 -0.768 1 50.62 91 GLN A O 1
ATOM 725 N N . ARG A 1 92 ? -21.062 -20.172 1.088 1 50.31 92 ARG A N 1
ATOM 726 C CA . ARG A 1 92 ? -20.859 -21.594 1.385 1 50.31 92 ARG A CA 1
ATOM 727 C C . ARG A 1 92 ? -21.562 -22.469 0.36 1 50.31 92 ARG A C 1
ATOM 729 O O . ARG A 1 92 ? -22.781 -22.656 0.42 1 50.31 92 ARG A O 1
ATOM 736 N N . THR A 1 93 ? -21.562 -22.094 -0.85 1 52.75 93 THR A N 1
ATOM 737 C CA . THR A 1 93 ? -22.172 -23.094 -1.719 1 52.75 93 THR A CA 1
ATOM 738 C C . THR A 1 93 ? -21.188 -24.234 -1.994 1 52.75 93 THR A C 1
ATOM 740 O O . THR A 1 93 ? -19.969 -24.062 -1.873 1 52.75 93 THR A O 1
ATOM 743 N N . ASN A 1 94 ? -21.719 -25.453 -1.979 1 49.84 94 ASN A N 1
ATOM 744 C CA . ASN A 1 94 ? -21.016 -26.672 -2.359 1 49.84 94 ASN A CA 1
ATOM 745 C C . ASN A 1 94 ? -20.219 -26.469 -3.648 1 49.84 94 ASN A C 1
ATOM 747 O O . ASN A 1 94 ? -19.547 -27.391 -4.113 1 49.84 94 ASN A O 1
ATOM 751 N N . THR A 1 95 ? -20.594 -25.469 -4.371 1 49.53 95 THR A N 1
ATOM 752 C CA . THR A 1 95 ? -19.828 -25.359 -5.613 1 49.53 95 THR A CA 1
ATOM 753 C C . THR A 1 95 ? -18.656 -24.391 -5.438 1 49.53 95 THR A C 1
ATOM 755 O O . THR A 1 95 ? -18.781 -23.375 -4.766 1 49.53 95 THR A O 1
ATOM 758 N N . ASN A 1 96 ? -17.453 -24.844 -5.512 1 46.03 96 ASN A N 1
ATOM 759 C CA . ASN A 1 96 ? -16.125 -24.203 -5.516 1 46.03 96 ASN A CA 1
ATOM 760 C C . ASN A 1 96 ? -16.094 -23 -6.453 1 46.03 96 ASN A C 1
ATOM 762 O O . ASN A 1 96 ? -15.125 -22.828 -7.199 1 46.03 96 ASN A O 1
ATOM 766 N N . GLN A 1 97 ? -17.344 -22.516 -6.891 1 46.38 97 GLN A N 1
ATOM 767 C CA . GLN A 1 97 ? -17.172 -21.453 -7.867 1 46.38 97 GLN A CA 1
ATOM 768 C C . GLN A 1 97 ? -16.906 -20.109 -7.184 1 46.38 97 GLN A C 1
ATOM 770 O O . GLN A 1 97 ? -17.672 -19.688 -6.312 1 46.38 97 GLN A O 1
ATOM 775 N N . LEU A 1 98 ? -15.703 -19.875 -7.168 1 47.88 98 LEU A N 1
ATOM 776 C CA . LEU A 1 98 ? -15.289 -18.547 -6.754 1 47.88 98 LEU A CA 1
ATOM 777 C C . LEU A 1 98 ? -15.477 -17.547 -7.883 1 47.88 98 LEU A C 1
ATOM 779 O O . LEU A 1 98 ? -15.016 -17.766 -9.008 1 47.88 98 LEU A O 1
ATOM 783 N N . LYS A 1 99 ? -16.531 -16.656 -7.918 1 48.56 99 LYS A N 1
ATOM 784 C CA . LYS A 1 99 ? -16.625 -15.594 -8.906 1 48.56 99 LYS A CA 1
ATOM 785 C C . LYS A 1 99 ? -15.836 -14.367 -8.469 1 48.56 99 LYS A C 1
ATOM 787 O O . LYS A 1 99 ? -15.93 -13.938 -7.312 1 48.56 99 LYS A O 1
ATOM 792 N N . ALA A 1 100 ? -14.695 -14.203 -9.203 1 46.19 100 ALA A N 1
ATOM 793 C CA . ALA A 1 100 ? -13.875 -13.023 -8.93 1 46.19 100 ALA A CA 1
ATOM 794 C C . ALA A 1 100 ? -14.062 -11.961 -10 1 46.19 100 ALA A C 1
ATOM 796 O O . ALA A 1 100 ? -14.242 -12.273 -11.18 1 46.19 100 ALA A O 1
ATOM 797 N N . TYR A 1 101 ? -14.492 -10.797 -9.773 1 40.19 101 TYR A N 1
ATOM 798 C CA . TYR A 1 101 ? -14.531 -9.656 -10.688 1 40.19 101 TYR A CA 1
ATOM 799 C C . TYR A 1 101 ? -13.281 -8.789 -10.523 1 40.19 101 TYR A C 1
ATOM 801 O O . TYR A 1 101 ? -12.766 -8.633 -9.414 1 40.19 101 TYR A O 1
ATOM 809 N N . SER A 1 102 ? -12.422 -8.852 -11.586 1 38.81 102 SER A N 1
ATOM 810 C CA . SER A 1 102 ? -11.258 -7.969 -11.578 1 38.81 102 SER A CA 1
ATOM 811 C C . SER A 1 102 ? -11.5 -6.727 -12.422 1 38.81 102 SER A C 1
ATOM 813 O O . SER A 1 102 ? -12.133 -6.801 -13.484 1 38.81 102 SER A O 1
ATOM 815 N N . ASP A 1 103 ? -11.656 -5.496 -11.953 1 34.97 103 ASP A N 1
ATOM 816 C CA . ASP A 1 103 ? -11.602 -4.273 -12.75 1 34.97 103 ASP A CA 1
ATOM 817 C C . ASP A 1 103 ? -10.172 -3.742 -12.852 1 34.97 103 ASP A C 1
ATOM 819 O O . ASP A 1 103 ? -9.547 -3.439 -11.836 1 34.97 103 ASP A O 1
ATOM 823 N N . SER A 1 104 ? -9.422 -4.273 -13.828 1 35.28 104 SER A N 1
ATOM 824 C CA . SER A 1 104 ? -8.086 -3.727 -14.062 1 35.28 104 SER A CA 1
ATOM 825 C C . SER A 1 104 ? -8.156 -2.42 -14.852 1 35.28 104 SER A C 1
ATOM 827 O O . SER A 1 104 ? -8.859 -2.334 -15.859 1 35.28 104 SER A O 1
ATOM 829 N N . ASP A 1 105 ? -8.344 -1.305 -14.406 1 32.53 105 ASP A N 1
ATOM 830 C CA . ASP A 1 105 ? -8.109 -0.123 -15.234 1 32.53 105 ASP A CA 1
ATOM 831 C C . ASP A 1 105 ? -6.625 0.05 -15.539 1 32.53 105 ASP A C 1
ATOM 833 O O 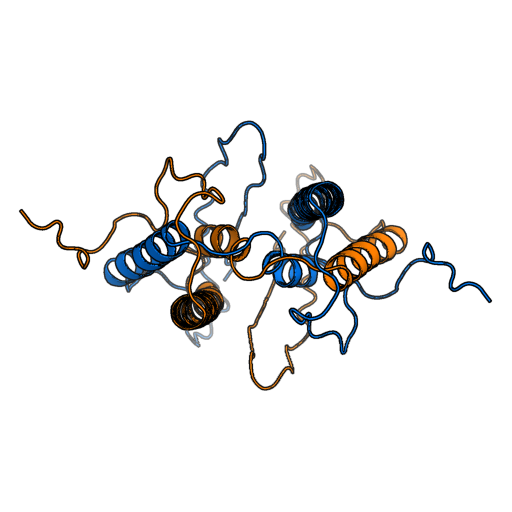. ASP A 1 105 ? -5.773 -0.301 -14.719 1 32.53 105 ASP A O 1
ATOM 837 N N . TRP A 1 106 ? -6.359 0.06 -17 1 30.5 106 TRP A N 1
ATOM 838 C CA . TRP A 1 106 ? -5.098 0.311 -17.703 1 30.5 106 TRP A CA 1
ATOM 839 C C . TRP A 1 106 ? -4.426 1.571 -17.156 1 30.5 106 TRP A C 1
ATOM 841 O O . TRP A 1 106 ? -5.062 2.623 -17.062 1 30.5 106 TRP A O 1
ATOM 851 N N . ALA A 1 107 ? -3.449 1.358 -16.422 1 33.5 107 ALA A N 1
ATOM 852 C CA . ALA A 1 107 ? -2.494 2.354 -15.938 1 33.5 107 ALA A CA 1
ATOM 853 C C . ALA A 1 107 ? -2.031 3.264 -17.062 1 33.5 107 ALA A C 1
ATOM 855 O O . ALA A 1 107 ? -1.33 2.818 -17.984 1 33.5 107 ALA A O 1
ATOM 856 N N . THR A 1 108 ? -2.895 4.027 -17.609 1 31.52 108 THR A N 1
ATOM 857 C CA . THR A 1 108 ? -2.336 4.961 -18.578 1 31.52 108 THR A CA 1
ATOM 858 C C . THR A 1 108 ? -1.266 5.836 -17.938 1 31.52 108 THR A C 1
ATOM 860 O O . THR A 1 108 ? -0.866 6.855 -18.5 1 31.52 108 THR A O 1
ATOM 863 N N . CYS A 1 109 ? -1.112 5.855 -16.625 1 33.44 109 CYS A N 1
ATOM 864 C CA . CYS A 1 109 ? -0.11 6.891 -16.391 1 33.44 109 CYS A CA 1
ATOM 865 C C . CYS A 1 109 ? 1.242 6.473 -16.969 1 33.44 109 CYS A C 1
ATOM 867 O O . CYS A 1 109 ? 1.74 5.387 -16.656 1 33.44 109 CYS A O 1
ATOM 869 N N . PRO A 1 110 ? 1.672 7.203 -18.047 1 33.59 110 PRO A N 1
ATOM 870 C CA . PRO A 1 110 ? 2.92 6.902 -18.75 1 33.59 110 PRO A CA 1
ATOM 871 C C . PRO A 1 110 ? 4.031 6.438 -17.812 1 33.59 110 PRO A C 1
ATOM 873 O O . PRO A 1 110 ? 4.84 5.582 -18.172 1 33.59 110 PRO A O 1
ATOM 876 N N . GLU A 1 111 ? 4.418 7.266 -16.891 1 32.44 111 GLU A N 1
ATOM 877 C CA . GLU A 1 111 ? 5.645 6.945 -16.172 1 32.44 111 GLU A CA 1
ATOM 878 C C . GLU A 1 111 ? 5.484 5.664 -15.359 1 32.44 111 GLU A C 1
ATOM 880 O O . GLU A 1 111 ? 6.426 4.875 -15.242 1 32.44 111 GLU A O 1
ATOM 885 N N . SER A 1 112 ? 4.664 5.672 -14.289 1 34.94 112 SER A N 1
ATOM 886 C CA . SER A 1 112 ? 4.66 4.531 -13.383 1 34.94 112 SER A CA 1
ATOM 887 C C . SER A 1 112 ? 3.621 3.496 -13.797 1 34.94 112 SER A C 1
ATOM 889 O O . SER A 1 112 ? 2.42 3.775 -13.789 1 34.94 112 SER A O 1
ATOM 891 N N . ARG A 1 113 ? 3.748 2.934 -14.875 1 32.62 113 ARG A N 1
ATOM 892 C CA . ARG A 1 113 ? 2.955 1.795 -15.328 1 32.62 113 ARG A CA 1
ATOM 893 C C . ARG A 1 113 ? 2.586 0.884 -14.164 1 32.62 113 ARG A C 1
ATOM 895 O O . ARG A 1 113 ? 3.08 -0.241 -14.062 1 32.62 113 ARG A O 1
ATOM 902 N N . LYS A 1 114 ? 2.615 1.432 -12.945 1 35.03 114 LYS A N 1
ATOM 903 C CA . LYS A 1 114 ? 2.57 0.583 -11.758 1 35.03 114 LYS A CA 1
ATOM 904 C C . LYS A 1 114 ? 1.192 -0.054 -11.586 1 35.03 114 LYS A C 1
ATOM 906 O O . LYS A 1 114 ? 0.216 0.638 -11.289 1 35.03 114 LYS A O 1
ATOM 911 N N . PHE A 1 115 ? 0.605 -0.774 -12.609 1 33.38 115 PHE A N 1
ATOM 912 C CA . PHE A 1 115 ? -0.767 -1.265 -12.664 1 33.38 115 PHE A CA 1
ATOM 913 C C . PHE A 1 115 ? -1.036 -2.258 -11.539 1 33.38 115 PHE A C 1
ATOM 915 O O . PHE A 1 115 ? -0.187 -3.098 -11.234 1 33.38 115 PHE A O 1
ATOM 922 N N . ILE A 1 116 ? -1.67 -1.897 -10.523 1 33.09 116 ILE A N 1
ATOM 923 C CA . ILE A 1 116 ? -2.258 -2.691 -9.453 1 33.09 116 ILE A CA 1
ATOM 924 C C . ILE A 1 116 ? -3.361 -3.584 -10.016 1 33.09 116 ILE A C 1
ATOM 926 O O . ILE A 1 116 ? -4.324 -3.094 -10.609 1 33.09 116 ILE A O 1
ATOM 930 N N . THR A 1 117 ? -3.129 -4.836 -10.578 1 35.22 117 THR A N 1
ATOM 931 C CA . THR A 1 117 ? -4.211 -5.75 -10.93 1 35.22 117 THR A CA 1
ATOM 932 C C . THR A 1 117 ? -4.684 -6.527 -9.703 1 35.22 117 THR A C 1
ATOM 934 O O . THR A 1 117 ? -3.869 -7.016 -8.922 1 35.22 117 THR A O 1
ATOM 937 N N . GLY A 1 118 ? -5.738 -6.09 -8.984 1 35.91 118 GLY A N 1
ATOM 938 C CA . GLY A 1 118 ? -6.43 -6.938 -8.023 1 35.91 118 GLY A CA 1
ATOM 939 C C . GLY A 1 118 ? -7.285 -8.008 -8.68 1 35.91 118 GLY A C 1
ATOM 940 O O . GLY A 1 118 ? -7.996 -7.73 -9.648 1 35.91 118 GLY A O 1
ATOM 941 N N . TYR A 1 119 ? -6.801 -9.242 -8.844 1 36.62 119 TYR A N 1
ATOM 942 C CA . TYR A 1 119 ? -7.691 -10.305 -9.312 1 36.62 119 TYR A CA 1
ATOM 943 C C . TYR A 1 119 ? -8.297 -11.062 -8.133 1 36.62 119 TYR A C 1
ATOM 945 O O . TYR A 1 119 ? -7.664 -11.203 -7.086 1 36.62 119 TYR A O 1
ATOM 953 N N . SER A 1 120 ? -9.641 -11 -7.934 1 33.12 120 SER A N 1
ATOM 954 C CA . SER A 1 120 ? -10.359 -11.945 -7.09 1 33.12 120 SER A CA 1
ATOM 955 C C . SER A 1 120 ? -10.773 -13.188 -7.875 1 33.12 120 SER A C 1
ATOM 957 O O . SER A 1 120 ? -11.352 -13.086 -8.953 1 33.12 120 SER A O 1
ATOM 959 N N . ILE A 1 121 ? -10.031 -14.305 -7.762 1 34.28 121 ILE A N 1
ATOM 960 C CA . ILE A 1 121 ? -10.477 -15.547 -8.383 1 34.28 121 ILE A CA 1
ATOM 961 C C . ILE A 1 121 ? -11.281 -16.359 -7.371 1 34.28 121 ILE A C 1
ATOM 963 O O . ILE A 1 121 ? -10.875 -16.5 -6.215 1 34.28 121 ILE A O 1
ATOM 967 N N . TYR A 1 122 ? -12.586 -16.516 -7.637 1 32.5 122 TYR A N 1
ATOM 968 C CA . TYR A 1 122 ? -13.438 -17.547 -7.035 1 32.5 122 TYR A CA 1
ATOM 969 C C . TYR A 1 122 ? -13.445 -18.812 -7.875 1 32.5 122 TYR A C 1
ATOM 971 O O . TYR A 1 122 ? -13.352 -18.75 -9.102 1 32.5 122 TYR A O 1
ATOM 979 N N . MET B 1 1 ? -25.078 25.469 -4.602 1 37.34 1 MET B N 1
ATOM 980 C CA . MET B 1 1 ? -25.594 24.266 -3.969 1 37.34 1 MET B CA 1
ATOM 981 C C . MET B 1 1 ? -24.5 23.531 -3.193 1 37.34 1 MET B C 1
ATOM 983 O O . MET B 1 1 ? -23.391 23.391 -3.682 1 37.34 1 MET B O 1
ATOM 987 N N . PRO B 1 2 ? -24.547 23.547 -1.916 1 44.91 2 PRO B N 1
ATOM 988 C CA . PRO B 1 2 ? -23.5 22.891 -1.14 1 44.91 2 PRO B CA 1
ATOM 989 C C . PRO B 1 2 ? -23.203 21.469 -1.628 1 44.91 2 PRO B C 1
ATOM 991 O O . PRO B 1 2 ? -24.125 20.766 -2.053 1 44.91 2 PRO B O 1
ATOM 994 N N . GLU B 1 3 ? -22.172 21.297 -2.406 1 49.91 3 GLU B N 1
ATOM 995 C CA . GLU B 1 3 ? -21.797 19.969 -2.881 1 49.91 3 GLU B CA 1
ATOM 996 C C . GLU B 1 3 ? -22.031 18.906 -1.808 1 49.91 3 GLU B C 1
ATOM 998 O O . GLU B 1 3 ? -21.609 19.062 -0.665 1 49.91 3 GLU B O 1
ATOM 1003 N N . ASN B 1 4 ? -23.094 18.344 -1.829 1 57.22 4 ASN B N 1
ATOM 1004 C CA . ASN B 1 4 ? -23.438 17.266 -0.918 1 57.22 4 ASN B CA 1
ATOM 1005 C C . ASN B 1 4 ? -22.266 16.297 -0.711 1 57.22 4 ASN B C 1
ATOM 1007 O O . ASN B 1 4 ? -22 15.461 -1.565 1 57.22 4 ASN B O 1
ATOM 1011 N N . THR B 1 5 ? -21.422 16.641 0.199 1 68.5 5 THR B N 1
ATOM 1012 C CA . THR B 1 5 ? -20.172 15.938 0.491 1 68.5 5 THR B CA 1
ATOM 1013 C C . THR B 1 5 ? -20.453 14.477 0.853 1 68.5 5 THR B C 1
ATOM 1015 O O . THR B 1 5 ? -19.516 13.688 1.001 1 68.5 5 THR B O 1
ATOM 1018 N N . ASN B 1 6 ? -21.734 14.141 0.876 1 73.69 6 ASN B N 1
ATOM 1019 C CA . ASN B 1 6 ? -22.047 12.773 1.299 1 73.69 6 ASN B CA 1
ATOM 1020 C C . ASN B 1 6 ? -22.656 11.961 0.165 1 73.69 6 ASN B C 1
ATOM 1022 O O . ASN B 1 6 ? -23.016 10.797 0.354 1 73.69 6 ASN B O 1
ATOM 1026 N N . ALA B 1 7 ? -22.797 12.609 -1.001 1 83.25 7 ALA B N 1
ATOM 1027 C CA . ALA B 1 7 ? -23.391 11.867 -2.113 1 83.2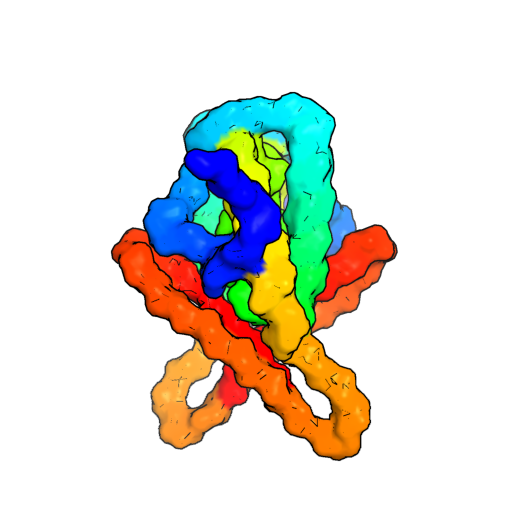5 7 ALA B CA 1
ATOM 1028 C C . ALA B 1 7 ? -22.453 10.758 -2.592 1 83.25 7 ALA B C 1
ATOM 1030 O O . ALA B 1 7 ? -21.234 10.914 -2.572 1 83.25 7 ALA B O 1
ATOM 1031 N N . PRO B 1 8 ? -23.109 9.727 -2.992 1 87.88 8 PRO B N 1
ATOM 1032 C CA . PRO B 1 8 ? -22.281 8.633 -3.514 1 87.88 8 PRO B CA 1
ATOM 1033 C C . PRO B 1 8 ? -21.422 9.062 -4.695 1 87.88 8 PRO B C 1
ATOM 1035 O O . PRO B 1 8 ? -21.797 9.969 -5.449 1 87.88 8 PRO B O 1
ATOM 1038 N N . MET B 1 9 ? -20.281 8.609 -4.715 1 88.5 9 MET B N 1
ATOM 1039 C CA . MET B 1 9 ? -19.359 8.844 -5.824 1 88.5 9 MET B CA 1
ATOM 1040 C C . MET B 1 9 ? -19.344 7.648 -6.77 1 88.5 9 MET B C 1
ATOM 1042 O O . MET B 1 9 ? -19.359 6.5 -6.328 1 88.5 9 MET B O 1
ATOM 1046 N N . PRO B 1 10 ? -19.25 7.836 -8.016 1 86.31 10 PRO B N 1
ATOM 1047 C CA . PRO B 1 10 ? -19.344 6.746 -8.992 1 86.31 10 PRO B CA 1
ATOM 1048 C C . PRO B 1 10 ? -18.047 5.949 -9.102 1 86.31 10 PRO B C 1
ATOM 1050 O O . PRO B 1 10 ? -18.047 4.816 -9.594 1 86.31 10 PRO B O 1
ATOM 1053 N N . THR B 1 11 ? -16.938 6.578 -8.797 1 86.62 11 THR B N 1
ATOM 1054 C CA . THR B 1 11 ? -15.648 5.906 -8.844 1 86.62 11 THR B CA 1
ATOM 1055 C C . THR B 1 11 ? -14.906 6.07 -7.523 1 86.62 11 THR B C 1
ATOM 1057 O O . THR B 1 11 ? -15.07 7.078 -6.832 1 86.62 11 THR B O 1
ATOM 1060 N N . PRO B 1 12 ? -14.18 5.113 -7.164 1 86.88 12 PRO B N 1
ATOM 1061 C CA . PRO B 1 12 ? -13.461 5.191 -5.891 1 86.88 12 PRO B CA 1
ATOM 1062 C C . PRO B 1 12 ? -12.32 6.211 -5.914 1 86.88 12 PRO B C 1
ATOM 1064 O O . PRO B 1 12 ? -11.867 6.66 -4.863 1 86.88 12 PRO B O 1
ATOM 1067 N N . MET B 1 13 ? -11.797 6.516 -7.129 1 86.38 13 MET B N 1
ATOM 1068 C CA . MET B 1 13 ? -10.695 7.465 -7.242 1 86.38 13 MET B CA 1
ATOM 1069 C C . MET B 1 13 ? -10.953 8.461 -8.375 1 86.38 13 MET B C 1
ATOM 1071 O O . MET B 1 13 ? -11.508 8.094 -9.406 1 86.38 13 MET B O 1
ATOM 1075 N N . ALA B 1 14 ? -10.492 9.656 -8.039 1 77.69 14 ALA B N 1
ATOM 1076 C CA . ALA B 1 14 ? -10.633 10.672 -9.086 1 77.69 14 ALA B CA 1
ATOM 1077 C C . ALA B 1 14 ? -9.68 10.398 -10.242 1 77.69 14 ALA B C 1
ATOM 1079 O O . ALA B 1 14 ? -8.555 9.938 -10.031 1 77.69 14 ALA B O 1
ATOM 1080 N N . HIS B 1 15 ? -10.102 10.438 -11.477 1 64.19 15 HIS B N 1
ATOM 1081 C CA . HIS B 1 15 ? -9.344 10.172 -12.695 1 64.19 15 HIS B CA 1
ATOM 1082 C C . HIS B 1 15 ? -8.023 10.945 -12.695 1 64.19 15 HIS B C 1
ATOM 1084 O O . HIS B 1 15 ? -6.988 10.406 -13.086 1 64.19 15 HIS B O 1
ATOM 1090 N N . SER B 1 16 ? -7.992 12.141 -12.375 1 54.56 16 SER B N 1
ATOM 1091 C CA . SER B 1 16 ? -6.824 13.008 -12.492 1 54.56 16 SER B CA 1
ATOM 1092 C C . SER B 1 16 ? -6.102 13.148 -11.156 1 54.56 16 SER B C 1
ATOM 1094 O O . SER B 1 16 ? -5.094 13.844 -11.062 1 54.56 16 SER B O 1
ATOM 1096 N N . SER B 1 17 ? -6.562 12.367 -10.258 1 55.22 17 SER B N 1
ATOM 1097 C CA . SER B 1 17 ? -6.043 12.727 -8.938 1 55.22 17 SER B CA 1
ATOM 1098 C C . SER B 1 17 ? -4.773 11.945 -8.617 1 55.22 17 SER B C 1
ATOM 1100 O O . SER B 1 17 ? -4.805 10.711 -8.523 1 55.22 17 SER B O 1
ATOM 1102 N N . ARG B 1 18 ? -3.686 12.516 -9.156 1 58.09 18 ARG B N 1
ATOM 1103 C CA . ARG B 1 18 ? -2.42 12.07 -8.578 1 58.09 18 ARG B CA 1
ATOM 1104 C C . ARG B 1 18 ? -2.275 12.547 -7.137 1 58.09 18 ARG B C 1
ATOM 1106 O O . ARG B 1 18 ? -2.295 13.75 -6.871 1 58.09 18 ARG B O 1
ATOM 1113 N N . LEU B 1 19 ? -2.51 11.461 -6.359 1 72.75 19 LEU B N 1
ATOM 1114 C CA . LEU B 1 19 ? -2.307 11.867 -4.973 1 72.75 19 LEU B CA 1
ATOM 1115 C C . LEU B 1 19 ? -0.903 12.43 -4.77 1 72.75 19 LEU B C 1
ATOM 1117 O O . LEU B 1 19 ? 0.076 11.852 -5.254 1 72.75 19 LEU B O 1
ATOM 1121 N N . THR B 1 20 ? -0.867 13.688 -4.668 1 71.94 20 THR B N 1
ATOM 1122 C CA . THR B 1 20 ? 0.398 14.367 -4.418 1 71.94 20 THR B CA 1
ATOM 1123 C C . THR B 1 20 ? 0.573 14.656 -2.93 1 71.94 20 THR B C 1
ATOM 1125 O O . THR B 1 20 ? -0.367 14.5 -2.146 1 71.94 20 THR B O 1
ATOM 1128 N N . SER B 1 21 ? 1.861 14.852 -2.576 1 72.38 21 SER B N 1
ATOM 1129 C CA . SER B 1 21 ? 2.166 15.211 -1.193 1 72.38 21 SER B CA 1
ATOM 1130 C C . SER B 1 21 ? 1.788 16.656 -0.897 1 72.38 21 SER B C 1
ATOM 1132 O O . SER B 1 21 ? 2.129 17.188 0.161 1 72.38 21 SER B O 1
ATOM 1134 N N . GLN B 1 22 ? 1.023 17.156 -1.784 1 75.38 22 GLN B N 1
ATOM 1135 C CA . GLN B 1 22 ? 0.595 18.531 -1.562 1 75.38 22 GLN B CA 1
ATOM 1136 C C . GLN B 1 22 ? -0.573 18.594 -0.582 1 75.38 22 GLN B C 1
ATOM 1138 O O . GLN B 1 22 ? -1.191 17.578 -0.281 1 75.38 22 GLN B O 1
ATOM 1143 N N . GLY B 1 23 ? -0.77 19.719 0.135 1 79.38 23 GLY B N 1
ATOM 1144 C CA . GLY B 1 23 ? -1.862 19.906 1.077 1 79.38 23 GLY B CA 1
ATOM 1145 C C . GLY B 1 23 ? -1.393 20.281 2.469 1 79.38 23 GLY B C 1
ATOM 1146 O O . GLY B 1 23 ? -0.189 20.344 2.729 1 79.38 23 GLY B O 1
ATOM 1147 N N . ASP B 1 24 ? -2.449 20.406 3.258 1 87.06 24 ASP B N 1
ATOM 1148 C CA . ASP B 1 24 ? -2.145 20.828 4.621 1 87.06 24 ASP B CA 1
ATOM 1149 C C . ASP B 1 24 ? -1.681 19.641 5.465 1 87.06 24 ASP B C 1
ATOM 1151 O O . ASP B 1 24 ? -2.217 18.531 5.344 1 87.06 24 ASP B O 1
ATOM 1155 N N . LEU B 1 25 ? -0.676 19.953 6.234 1 83.94 25 LEU B N 1
ATOM 1156 C CA . LEU B 1 25 ? -0.218 18.938 7.184 1 83.94 25 LEU B CA 1
ATOM 1157 C C . LEU B 1 25 ? -1.282 18.656 8.234 1 83.94 25 LEU B C 1
ATOM 1159 O O . LEU B 1 25 ? -1.99 19.562 8.672 1 83.94 25 LEU B O 1
ATOM 1163 N N . PHE B 1 26 ? -1.324 17.438 8.539 1 86.75 26 PHE B N 1
ATOM 1164 C CA . PHE B 1 26 ? -2.262 17.016 9.57 1 86.75 26 PHE B CA 1
ATOM 1165 C C . PHE B 1 26 ? -1.729 17.359 10.961 1 86.75 26 PHE B C 1
ATOM 1167 O O . PHE B 1 26 ? -0.523 17.266 11.203 1 86.75 26 PHE B O 1
ATOM 1174 N N . ASN B 1 27 ? -2.703 17.844 11.828 1 89.38 27 ASN B N 1
ATOM 1175 C CA . ASN B 1 27 ? -2.377 17.734 13.242 1 89.38 27 ASN B CA 1
ATOM 1176 C C . ASN B 1 27 ? -2.455 16.281 13.711 1 89.38 27 ASN B C 1
ATOM 1178 O O . ASN B 1 27 ? -2.832 15.391 12.945 1 89.38 27 ASN B O 1
ATOM 1182 N N . ASP B 1 28 ? -2.062 15.992 14.898 1 88.44 28 ASP B N 1
ATOM 1183 C CA . ASP B 1 28 ? -1.958 14.625 15.398 1 88.44 28 ASP B CA 1
ATOM 1184 C C . ASP B 1 28 ? -3.316 13.93 15.375 1 88.44 28 ASP B C 1
ATOM 1186 O O . ASP B 1 28 ? -3.402 12.742 15.062 1 88.44 28 ASP B O 1
ATOM 1190 N N . GLU B 1 29 ? -4.324 14.656 15.688 1 91.44 29 GLU B N 1
ATOM 1191 C CA . GLU B 1 29 ? -5.66 14.07 15.742 1 91.44 29 GLU B CA 1
ATOM 1192 C C . GLU B 1 29 ? -6.156 13.703 14.352 1 91.44 29 GLU B C 1
ATOM 1194 O O . GLU B 1 29 ? -6.715 12.617 14.148 1 91.44 29 GLU B O 1
ATOM 1199 N N . ASP B 1 30 ? -5.957 14.594 13.43 1 91.38 30 ASP B N 1
ATOM 1200 C CA . ASP B 1 30 ? -6.371 14.344 12.055 1 91.38 30 ASP B CA 1
ATOM 1201 C C . ASP B 1 30 ? -5.594 13.18 11.453 1 91.38 30 ASP B C 1
ATOM 1203 O O . ASP B 1 30 ? -6.16 12.352 10.734 1 91.38 30 ASP B O 1
ATOM 1207 N N . ALA B 1 31 ? -4.332 13.188 11.828 1 90.31 31 ALA B N 1
ATOM 1208 C CA . ALA B 1 31 ? -3.49 12.102 11.328 1 90.31 31 ALA B CA 1
ATOM 1209 C C . ALA B 1 31 ? -3.965 10.75 11.859 1 90.31 31 ALA B C 1
ATOM 1211 O O . ALA B 1 31 ? -4.027 9.773 11.109 1 90.31 31 ALA B O 1
ATOM 1212 N N . SER B 1 32 ? -4.293 10.773 13.125 1 91.19 32 SER B N 1
ATOM 1213 C CA . SER B 1 32 ? -4.766 9.539 13.75 1 91.19 32 SER B CA 1
ATOM 1214 C C . SER B 1 32 ? -6.074 9.07 13.125 1 91.19 32 SER B C 1
ATOM 1216 O O . SER B 1 32 ? -6.25 7.883 12.852 1 91.19 32 SER B O 1
ATOM 1218 N N . SER B 1 33 ? -6.961 10.016 12.898 1 93.81 33 SER B N 1
ATOM 1219 C CA . SER B 1 33 ? -8.242 9.695 12.273 1 93.81 33 SER B CA 1
ATOM 1220 C C . SER B 1 33 ? -8.047 9.156 10.859 1 93.81 33 SER B C 1
ATOM 1222 O O . SER B 1 33 ? -8.695 8.188 10.469 1 93.81 33 SER B O 1
ATOM 1224 N N . TYR B 1 34 ? -7.203 9.758 10.203 1 94.44 34 TYR B N 1
ATOM 1225 C CA . TYR B 1 34 ? -6.891 9.328 8.844 1 94.44 34 TYR B CA 1
ATOM 1226 C C . TYR B 1 34 ? -6.312 7.922 8.828 1 94.44 34 TYR B C 1
ATOM 1228 O O . TYR B 1 34 ? -6.73 7.074 8.039 1 94.44 34 TYR B O 1
ATOM 1236 N N . ARG B 1 35 ? -5.375 7.66 9.719 1 89.44 35 ARG B N 1
ATOM 1237 C CA . ARG B 1 35 ? -4.746 6.348 9.789 1 89.44 35 ARG B CA 1
ATOM 1238 C C . ARG B 1 35 ? -5.77 5.266 10.117 1 89.44 35 ARG B C 1
ATOM 1240 O O . ARG B 1 35 ? -5.734 4.176 9.539 1 89.44 35 ARG B O 1
ATOM 1247 N N . ARG B 1 36 ? -6.668 5.566 10.961 1 91.44 36 ARG B N 1
ATOM 1248 C CA . ARG B 1 36 ? -7.73 4.629 11.305 1 91.44 36 ARG B CA 1
ATOM 1249 C C . ARG B 1 36 ? -8.609 4.328 10.102 1 91.44 36 ARG B C 1
ATOM 1251 O O . ARG B 1 36 ? -8.953 3.174 9.844 1 91.44 36 ARG B O 1
ATOM 1258 N N . LEU B 1 37 ? -8.906 5.348 9.414 1 94.19 37 LEU B N 1
ATOM 1259 C CA . LEU B 1 37 ? -9.734 5.199 8.219 1 94.19 37 LEU B CA 1
ATOM 1260 C C . LEU B 1 37 ? -9.039 4.312 7.191 1 94.19 37 LEU B C 1
ATOM 1262 O O . LEU B 1 37 ? -9.664 3.4 6.637 1 94.19 37 LEU B O 1
ATOM 1266 N N . ILE B 1 38 ? -7.777 4.578 6.961 1 92.06 38 ILE B N 1
ATOM 1267 C CA . ILE B 1 38 ? -7.023 3.781 6.004 1 92.06 38 ILE B CA 1
ATOM 1268 C C . ILE B 1 38 ? -6.98 2.326 6.465 1 92.06 38 ILE B C 1
ATOM 1270 O O . ILE B 1 38 ? -7.148 1.407 5.656 1 92.06 38 ILE B O 1
ATOM 1274 N N . GLY B 1 39 ? -6.777 2.115 7.777 1 88 39 GLY B N 1
ATOM 1275 C CA . GLY B 1 39 ? -6.816 0.763 8.312 1 88 39 GLY B CA 1
ATOM 1276 C C . GLY B 1 39 ? -8.117 0.04 8 1 88 39 GLY B C 1
ATOM 1277 O O . GLY B 1 39 ? -8.102 -1.116 7.57 1 88 39 GLY B O 1
ATOM 1278 N N . ARG B 1 40 ? -9.164 0.699 8.109 1 89.94 40 ARG B N 1
ATOM 1279 C CA . ARG B 1 40 ? -10.477 0.115 7.832 1 89.94 40 ARG B CA 1
ATOM 1280 C C . ARG B 1 40 ? -10.633 -0.18 6.344 1 89.94 40 ARG B C 1
ATOM 1282 O O . ARG B 1 40 ? -11.172 -1.223 5.965 1 89.94 40 ARG B O 1
ATOM 1289 N N . LEU B 1 41 ? -10.203 0.686 5.555 1 90.38 41 LEU B N 1
ATOM 1290 C CA . LEU B 1 41 ? -10.312 0.504 4.113 1 90.38 41 LEU B CA 1
ATOM 1291 C C . LEU B 1 41 ? -9.461 -0.676 3.65 1 90.38 41 LEU B C 1
ATOM 1293 O O . LEU B 1 41 ? -9.883 -1.447 2.785 1 90.38 41 LEU B O 1
ATOM 1297 N N . ILE B 1 42 ? -8.242 -0.764 4.191 1 84.62 42 ILE B N 1
ATOM 1298 C CA . ILE B 1 42 ? -7.379 -1.892 3.871 1 84.62 42 ILE B CA 1
ATOM 1299 C C . ILE B 1 42 ? -8.094 -3.201 4.195 1 84.62 42 ILE B C 1
ATOM 1301 O O . ILE B 1 42 ? -8.078 -4.137 3.393 1 84.62 42 ILE B O 1
ATOM 1305 N N . TYR B 1 43 ? -8.805 -3.18 5.293 1 82.56 43 TYR B N 1
ATOM 1306 C CA . TYR B 1 43 ? -9.555 -4.363 5.68 1 82.56 43 TYR B CA 1
ATOM 1307 C C . TYR B 1 43 ? -10.656 -4.668 4.668 1 82.56 43 TYR B C 1
ATOM 1309 O O . TYR B 1 43 ? -10.859 -5.828 4.297 1 82.56 43 TYR B O 1
ATOM 1317 N N . LEU B 1 44 ? -11.219 -3.74 4.191 1 84.81 44 LEU B N 1
ATOM 1318 C CA . LEU B 1 44 ? -12.359 -3.891 3.297 1 84.81 44 LEU B CA 1
ATOM 1319 C C . LEU B 1 44 ? -11.914 -4.426 1.939 1 84.81 44 LEU B C 1
ATOM 1321 O O . LEU B 1 44 ? -12.711 -5.027 1.215 1 84.81 44 LEU B O 1
ATOM 1325 N N . THR B 1 45 ? -10.68 -4.184 1.539 1 83.44 45 THR B N 1
ATOM 1326 C CA . THR B 1 45 ? -10.211 -4.625 0.229 1 83.44 45 THR B CA 1
ATOM 1327 C C . THR B 1 45 ? -10.289 -6.145 0.111 1 83.44 45 THR B C 1
ATOM 1329 O O . THR B 1 45 ? -10.281 -6.688 -0.996 1 83.44 45 THR B O 1
ATOM 1332 N N . ASN B 1 46 ? -10.352 -6.824 1.249 1 74.88 46 ASN B N 1
ATOM 1333 C CA . ASN B 1 46 ? -10.469 -8.281 1.215 1 74.88 46 ASN B CA 1
ATOM 1334 C C . ASN B 1 46 ? -11.797 -8.719 0.613 1 74.88 46 ASN B C 1
ATOM 1336 O O . ASN B 1 46 ? -11.883 -9.773 -0.019 1 74.88 46 ASN B O 1
ATOM 1340 N N . THR B 1 47 ? -12.773 -7.949 0.726 1 78.69 47 THR B N 1
ATOM 1341 C CA . THR B 1 47 ? -14.094 -8.305 0.229 1 78.69 47 THR B CA 1
ATOM 1342 C C . THR B 1 47 ? -14.539 -7.344 -0.869 1 78.69 47 THR B C 1
ATOM 1344 O O . THR B 1 47 ? -15.523 -7.602 -1.565 1 78.69 47 THR B O 1
ATOM 1347 N N . ARG B 1 48 ? -13.844 -6.332 -0.971 1 82.5 48 ARG B N 1
ATOM 1348 C CA . ARG B 1 48 ? -14.133 -5.328 -1.992 1 82.5 48 ARG B CA 1
ATOM 1349 C C . ARG B 1 48 ? -12.922 -5.082 -2.877 1 82.5 48 ARG B C 1
ATOM 1351 O O . ARG B 1 48 ? -12.289 -4.023 -2.795 1 82.5 48 ARG B O 1
ATOM 1358 N N . PRO B 1 49 ? -12.586 -6.039 -3.736 1 79.5 49 PRO B N 1
ATOM 1359 C CA . PRO B 1 49 ? -11.406 -5.879 -4.59 1 79.5 49 PRO B CA 1
ATOM 1360 C C . PRO B 1 49 ? -11.508 -4.668 -5.516 1 79.5 49 PRO B C 1
ATOM 1362 O O . PRO B 1 49 ? -10.492 -4.168 -5.996 1 79.5 49 PRO B O 1
ATOM 1365 N N . ASP B 1 50 ? -12.68 -4.227 -5.727 1 79.06 50 ASP B N 1
ATOM 1366 C CA . ASP B 1 50 ? -12.898 -3.109 -6.641 1 79.06 50 ASP B CA 1
ATOM 1367 C C . ASP B 1 50 ? -12.297 -1.82 -6.086 1 79.06 50 ASP B C 1
ATOM 1369 O O . ASP B 1 50 ? -12.062 -0.868 -6.836 1 79.06 50 ASP B O 1
ATOM 1373 N N . ILE B 1 51 ? -11.891 -1.809 -4.824 1 86.81 51 ILE B N 1
ATOM 1374 C CA . ILE B 1 51 ? -11.297 -0.584 -4.293 1 86.81 51 ILE B CA 1
ATOM 1375 C C . ILE B 1 51 ? -9.812 -0.806 -4.008 1 86.81 51 ILE B C 1
ATOM 1377 O O . ILE B 1 51 ? -9.117 0.108 -3.562 1 86.81 51 ILE B O 1
ATOM 1381 N N . THR B 1 52 ? -9.32 -1.918 -4.199 1 82.69 52 THR B N 1
ATOM 1382 C CA . THR B 1 52 ? -7.969 -2.301 -3.805 1 82.69 52 THR B CA 1
ATOM 1383 C C . THR B 1 52 ? -6.941 -1.333 -4.383 1 82.69 52 THR B C 1
ATOM 1385 O O . THR B 1 52 ? -6.051 -0.869 -3.672 1 82.69 52 THR B O 1
ATOM 1388 N N . PHE B 1 53 ? -7.164 -0.969 -5.562 1 79.56 53 PHE B N 1
ATOM 1389 C CA . PHE B 1 53 ? -6.207 -0.083 -6.211 1 79.56 53 PHE B CA 1
ATOM 1390 C C . PHE B 1 53 ? -6.176 1.278 -5.527 1 79.56 53 PHE B C 1
ATOM 1392 O O . PHE B 1 53 ? -5.102 1.805 -5.227 1 79.56 53 PHE B O 1
ATOM 1399 N N . SER B 1 54 ? -7.316 1.842 -5.355 1 86.25 54 SER B N 1
ATOM 1400 C CA . SER B 1 54 ? -7.418 3.158 -4.73 1 86.25 54 SER B CA 1
ATOM 1401 C C . SER B 1 54 ? -6.836 3.146 -3.32 1 86.25 54 SER B C 1
ATOM 1403 O O . SER B 1 54 ? -6.117 4.07 -2.932 1 86.25 54 SER B O 1
ATOM 1405 N N . VAL B 1 55 ? -7.09 2.117 -2.578 1 88.88 55 VAL B N 1
ATOM 1406 C CA . VAL B 1 55 ? -6.621 2.023 -1.201 1 88.88 55 VAL B CA 1
ATOM 1407 C C . VAL B 1 55 ? -5.105 1.846 -1.185 1 88.88 55 VAL B C 1
ATOM 1409 O O . VAL B 1 55 ? -4.414 2.43 -0.346 1 88.88 55 VAL B O 1
ATOM 1412 N N . TYR B 1 56 ? -4.648 1.119 -2.098 1 82.81 56 TYR B N 1
ATOM 1413 C CA . TYR B 1 56 ? -3.205 0.918 -2.195 1 82.81 56 TYR B CA 1
ATOM 1414 C C . TYR B 1 56 ? -2.49 2.232 -2.49 1 82.81 56 TYR B C 1
ATOM 1416 O O . TYR B 1 56 ? -1.481 2.551 -1.858 1 82.81 56 TYR B O 1
ATOM 1424 N N . ASN B 1 57 ? -3.018 2.959 -3.398 1 83.88 57 ASN B N 1
ATOM 1425 C CA . ASN B 1 57 ? -2.434 4.258 -3.713 1 83.88 57 ASN B CA 1
ATOM 1426 C C . ASN B 1 57 ? -2.441 5.184 -2.5 1 83.88 57 ASN B C 1
ATOM 1428 O O . ASN B 1 57 ? -1.459 5.879 -2.24 1 83.88 57 ASN B O 1
ATOM 1432 N N . LEU B 1 58 ? -3.514 5.133 -1.743 1 89.31 58 LEU B N 1
ATOM 1433 C CA . LEU B 1 58 ? -3.643 5.988 -0.567 1 89.31 58 LEU B CA 1
ATOM 1434 C C . LEU B 1 58 ? -2.721 5.512 0.552 1 89.31 58 LEU B C 1
ATOM 1436 O O . LEU B 1 58 ? -2.283 6.312 1.383 1 89.31 58 LEU B O 1
ATOM 1440 N N . SER B 1 59 ? -2.398 4.27 0.558 1 88.69 59 SER B N 1
ATOM 1441 C CA . SER B 1 59 ? -1.604 3.684 1.632 1 88.69 59 SER B CA 1
ATOM 1442 C C . SER B 1 59 ? -0.182 4.234 1.634 1 88.69 59 SER B C 1
ATOM 1444 O O . SER B 1 59 ? 0.539 4.105 2.625 1 88.69 59 SER B O 1
ATOM 1446 N N . GLN B 1 60 ? 0.199 4.922 0.632 1 89.69 60 GLN B N 1
ATOM 1447 C CA . GLN B 1 60 ? 1.531 5.516 0.568 1 89.69 60 GLN B CA 1
ATOM 1448 C C . GLN B 1 60 ? 1.597 6.809 1.372 1 89.69 60 GLN B C 1
ATOM 1450 O O . GLN B 1 60 ? 2.684 7.336 1.623 1 89.69 60 GLN B O 1
ATOM 1455 N N . PHE B 1 61 ? 0.483 7.328 1.819 1 90 61 PHE B N 1
ATOM 1456 C CA . PHE B 1 61 ? 0.39 8.602 2.525 1 90 61 PHE B CA 1
ATOM 1457 C C . PHE B 1 61 ? -0.164 8.398 3.932 1 90 61 PHE B C 1
ATOM 1459 O O . PHE B 1 61 ? -1.17 9.016 4.301 1 90 61 PHE B O 1
ATOM 1466 N N . VAL B 1 62 ? 0.525 7.543 4.691 1 90.19 62 VAL B N 1
ATOM 1467 C CA . VAL B 1 62 ? 0.006 7.195 6.008 1 90.19 62 VAL B CA 1
ATOM 1468 C C . VAL B 1 62 ? 1 7.621 7.086 1 90.19 62 VAL B C 1
ATOM 1470 O O . VAL B 1 62 ? 0.625 8.281 8.062 1 90.19 62 VAL B O 1
ATOM 1473 N N . PHE B 1 63 ? 2.303 7.32 6.949 1 87.12 63 PHE B N 1
ATOM 1474 C CA . PHE B 1 63 ? 3.361 7.664 7.891 1 87.12 63 PHE B CA 1
ATOM 1475 C C . PHE B 1 63 ? 4.594 8.18 7.152 1 87.12 63 PHE B C 1
ATOM 1477 O O . PHE B 1 63 ? 4.859 7.777 6.02 1 87.12 63 PHE B O 1
ATOM 1484 N N . PRO B 1 64 ? 5.301 9.117 7.812 1 88.06 64 PRO B N 1
ATOM 1485 C CA . PRO B 1 64 ? 6.605 9.445 7.234 1 88.06 64 PRO B CA 1
ATOM 1486 C C . PRO B 1 64 ? 7.598 8.289 7.336 1 88.06 64 PRO B C 1
ATOM 1488 O O . PRO B 1 64 ? 7.574 7.531 8.312 1 88.06 64 PRO B O 1
ATOM 1491 N N . PRO B 1 65 ? 8.523 8.227 6.309 1 90.31 65 PRO B N 1
ATOM 1492 C CA . PRO B 1 65 ? 9.516 7.148 6.352 1 90.31 65 PRO B CA 1
ATOM 1493 C C . PRO B 1 65 ? 10.641 7.426 7.34 1 90.31 65 PRO B C 1
ATOM 1495 O O . PRO B 1 65 ? 10.961 8.586 7.609 1 90.31 65 PRO B O 1
ATOM 1498 N N . THR B 1 66 ? 11.219 6.453 7.891 1 90.44 66 THR B N 1
ATOM 1499 C CA . THR B 1 66 ? 12.391 6.52 8.75 1 90.44 66 THR B CA 1
ATOM 1500 C C . THR B 1 66 ? 13.461 5.535 8.289 1 90.44 66 THR B C 1
ATOM 1502 O O . THR B 1 66 ? 13.234 4.766 7.352 1 90.44 66 THR B O 1
ATOM 1505 N N . SER B 1 67 ? 14.602 5.559 8.961 1 90.19 67 SER B N 1
ATOM 1506 C CA . SER B 1 67 ? 15.719 4.688 8.617 1 90.19 67 SER B CA 1
ATOM 1507 C C . SER B 1 67 ? 15.344 3.217 8.797 1 90.19 67 SER B C 1
ATOM 1509 O O . SER B 1 67 ? 15.859 2.352 8.078 1 90.19 67 SER B O 1
ATOM 1511 N N . LEU B 1 68 ? 14.469 2.936 9.664 1 89.44 68 LEU B N 1
ATOM 1512 C CA . LEU B 1 68 ? 14.039 1.562 9.898 1 89.44 68 LEU B CA 1
ATOM 1513 C C . LEU B 1 68 ? 13.312 1.005 8.68 1 89.44 68 LEU B C 1
ATOM 1515 O O . LEU B 1 68 ? 13.453 -0.176 8.352 1 89.44 68 LEU B O 1
ATOM 1519 N N . HIS B 1 69 ? 12.586 1.833 8.086 1 92 69 HIS B N 1
ATOM 1520 C CA . HIS B 1 69 ? 11.852 1.397 6.898 1 92 69 HIS B CA 1
ATOM 1521 C C . HIS B 1 69 ? 12.797 1.16 5.723 1 92 69 HIS B C 1
ATOM 1523 O O . HIS B 1 69 ? 12.586 0.247 4.922 1 92 69 HIS B O 1
ATOM 1529 N N . GLN B 1 70 ? 13.828 1.982 5.656 1 92.69 70 GLN B N 1
ATOM 1530 C CA . GLN B 1 70 ? 14.844 1.754 4.641 1 92.69 70 GLN B CA 1
ATOM 1531 C C . GLN B 1 70 ? 15.516 0.397 4.828 1 92.69 70 GLN B C 1
ATOM 1533 O O . GLN B 1 70 ? 15.75 -0.327 3.859 1 92.69 70 GLN B O 1
ATOM 1538 N N . GLN B 1 71 ? 15.773 0.094 6.031 1 91.69 71 GLN B N 1
ATOM 1539 C CA . GLN B 1 71 ? 16.375 -1.195 6.344 1 91.69 71 GLN B CA 1
ATOM 1540 C C . GLN B 1 71 ? 15.461 -2.346 5.953 1 91.69 71 GLN B C 1
ATOM 1542 O O . GLN B 1 71 ? 15.914 -3.354 5.406 1 91.69 71 GLN B O 1
ATOM 1547 N N . ALA B 1 72 ? 14.258 -2.166 6.27 1 92.44 72 ALA B N 1
ATOM 1548 C CA . ALA B 1 72 ? 13.281 -3.188 5.906 1 92.44 72 ALA B CA 1
ATOM 1549 C C . ALA B 1 72 ? 13.211 -3.373 4.395 1 92.44 72 ALA B C 1
ATOM 1551 O O . ALA B 1 72 ? 13.102 -4.5 3.904 1 92.44 72 ALA B O 1
ATOM 1552 N N . ALA B 1 73 ? 13.25 -2.312 3.689 1 94.5 73 ALA B N 1
ATOM 1553 C CA . ALA B 1 73 ? 13.242 -2.387 2.23 1 94.5 73 ALA B CA 1
ATOM 1554 C C . ALA B 1 73 ? 14.477 -3.123 1.715 1 94.5 73 ALA B C 1
ATOM 1556 O O . ALA B 1 73 ? 14.383 -3.936 0.792 1 94.5 73 ALA B O 1
ATOM 1557 N N . HIS B 1 74 ? 15.57 -2.893 2.297 1 94.81 74 HIS B N 1
ATOM 1558 C CA . HIS B 1 74 ? 16.797 -3.572 1.902 1 94.81 74 HIS B CA 1
ATOM 1559 C C . HIS B 1 74 ? 16.719 -5.07 2.184 1 94.81 74 HIS B C 1
ATOM 1561 O O . HIS B 1 74 ? 17.281 -5.879 1.44 1 94.81 74 HIS B O 1
ATOM 1567 N N . ARG B 1 75 ? 16.078 -5.379 3.205 1 93.06 75 ARG B N 1
ATOM 1568 C CA . ARG B 1 75 ? 15.898 -6.797 3.496 1 93.06 75 ARG B CA 1
ATOM 1569 C C . ARG B 1 75 ? 15.148 -7.492 2.361 1 93.06 75 ARG B C 1
ATOM 1571 O O . ARG B 1 75 ? 15.484 -8.617 1.99 1 93.06 75 ARG B O 1
ATOM 1578 N N . ILE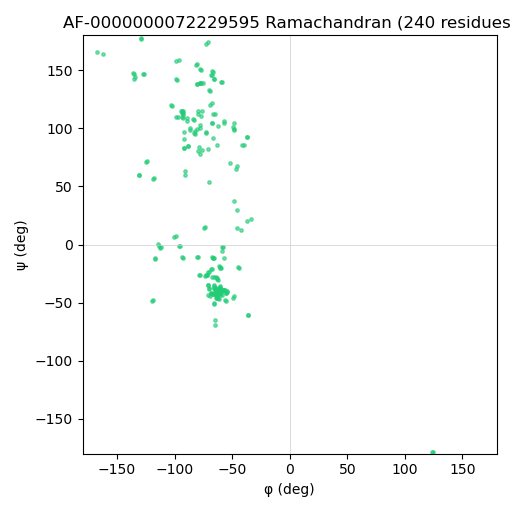 B 1 76 ? 14.117 -6.879 1.855 1 92.94 76 ILE B N 1
ATOM 1579 C CA . ILE B 1 76 ? 13.375 -7.445 0.735 1 92.94 76 ILE B CA 1
ATOM 1580 C C . ILE B 1 76 ? 14.312 -7.656 -0.451 1 92.94 76 ILE B C 1
ATOM 1582 O O . ILE B 1 76 ? 14.258 -8.695 -1.12 1 92.94 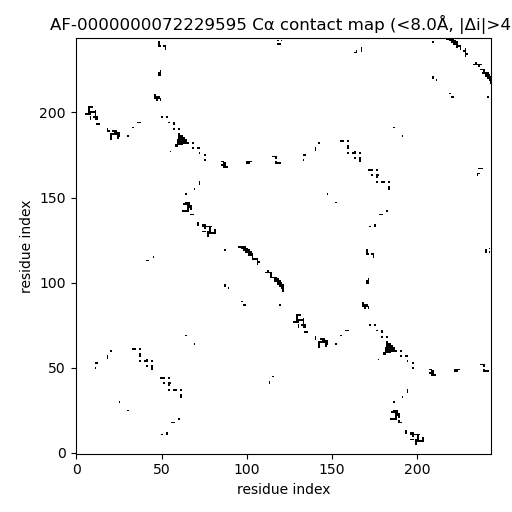76 ILE B O 1
ATOM 1586 N N . LEU B 1 77 ? 15.258 -6.715 -0.692 1 94.19 77 LEU B N 1
ATOM 1587 C CA . LEU B 1 77 ? 16.219 -6.84 -1.778 1 94.19 77 LEU B CA 1
ATOM 1588 C C . LEU B 1 77 ? 17.141 -8.031 -1.555 1 94.19 77 LEU B C 1
ATOM 1590 O O . LEU B 1 77 ? 17.453 -8.773 -2.492 1 94.19 77 LEU B O 1
ATOM 1594 N N . ARG B 1 78 ? 17.484 -8.141 -0.387 1 94.19 78 ARG B N 1
ATOM 1595 C CA . ARG B 1 78 ? 18.375 -9.258 -0.053 1 94.19 78 ARG B CA 1
ATOM 1596 C C . ARG B 1 78 ? 17.641 -10.586 -0.214 1 94.19 78 ARG B C 1
ATOM 1598 O O . ARG B 1 78 ? 18.234 -11.578 -0.655 1 94.19 78 ARG B O 1
ATOM 1605 N N . TYR B 1 79 ? 16.438 -10.633 0.232 1 92.62 79 TYR B N 1
ATOM 1606 C CA . TYR B 1 79 ? 15.617 -11.82 0.024 1 92.62 79 TYR B CA 1
ATOM 1607 C C . TYR B 1 79 ? 15.531 -12.172 -1.457 1 92.62 79 TYR B C 1
ATOM 1609 O O . TYR B 1 79 ? 15.711 -13.328 -1.84 1 92.62 79 TYR B O 1
ATOM 1617 N N . LEU B 1 80 ? 15.242 -11.195 -2.283 1 90.88 80 LEU B N 1
ATOM 1618 C CA . LEU B 1 80 ? 15.094 -11.383 -3.723 1 90.88 80 LEU B CA 1
ATOM 1619 C C . LEU B 1 80 ? 16.375 -11.914 -4.34 1 90.88 80 LEU B C 1
ATOM 1621 O O . LEU B 1 80 ? 16.344 -12.719 -5.273 1 90.88 80 LEU B O 1
ATOM 1625 N N . LYS B 1 81 ? 17.453 -11.445 -3.811 1 91 81 LYS B N 1
ATOM 1626 C CA . LYS B 1 81 ? 18.766 -11.914 -4.273 1 91 81 LYS B CA 1
ATOM 1627 C C . LYS B 1 81 ? 18.922 -13.406 -4.012 1 91 81 LYS B C 1
ATOM 1629 O O . LYS B 1 81 ? 19.562 -14.117 -4.793 1 91 81 LYS B O 1
ATOM 1634 N N . GLY B 1 82 ? 18.328 -13.859 -3.045 1 88.44 82 GLY B N 1
ATOM 1635 C CA . GLY B 1 82 ? 18.453 -15.25 -2.641 1 88.44 82 GLY B CA 1
ATOM 1636 C C . GLY B 1 82 ? 17.375 -16.141 -3.23 1 88.44 82 GLY B C 1
ATOM 1637 O O . GLY B 1 82 ? 17.438 -17.359 -3.086 1 88.44 82 GLY B O 1
ATOM 1638 N N . SER B 1 83 ? 16.375 -15.562 -3.826 1 82.44 83 SER B N 1
ATOM 1639 C CA . SER B 1 83 ? 15.258 -16.328 -4.355 1 82.44 83 SER B CA 1
ATOM 1640 C C . SER B 1 83 ? 14.938 -15.922 -5.789 1 82.44 83 SER B C 1
ATOM 1642 O O . SER B 1 83 ? 13.82 -15.5 -6.09 1 82.44 83 SER B O 1
ATOM 1644 N N . PRO B 1 84 ? 15.844 -16.047 -6.703 1 75.25 84 PRO B N 1
ATOM 1645 C CA . PRO B 1 84 ? 15.641 -15.586 -8.078 1 75.25 84 PRO B CA 1
ATOM 1646 C C . PRO B 1 84 ? 14.578 -16.391 -8.82 1 75.25 84 PRO B C 1
ATOM 1648 O O . PRO B 1 84 ? 13.969 -15.891 -9.773 1 75.25 84 PRO B O 1
ATOM 1651 N N . GLY B 1 85 ? 14.227 -17.547 -8.461 1 69 85 GLY B N 1
ATOM 1652 C CA . GLY B 1 85 ? 13.367 -18.438 -9.219 1 69 85 GLY B CA 1
ATOM 1653 C C . GLY B 1 85 ? 11.914 -18.391 -8.797 1 69 85 GLY B C 1
ATOM 1654 O O . GLY B 1 85 ? 11.062 -19.047 -9.391 1 69 85 GLY B O 1
ATOM 1655 N N . ASN B 1 86 ? 11.695 -17.516 -7.738 1 66.81 86 ASN B N 1
ATOM 1656 C CA . ASN B 1 86 ? 10.32 -17.422 -7.27 1 66.81 86 ASN B CA 1
ATOM 1657 C C . ASN B 1 86 ? 9.562 -16.297 -7.977 1 66.81 86 ASN B C 1
ATOM 1659 O O . ASN B 1 86 ? 10.086 -15.195 -8.148 1 66.81 86 ASN B O 1
ATOM 1663 N N . GLY B 1 87 ? 8.875 -16.484 -9.102 1 64.56 87 GLY B N 1
ATOM 1664 C CA . GLY B 1 87 ? 8.07 -15.492 -9.805 1 64.56 87 GLY B CA 1
ATOM 1665 C C . GLY B 1 87 ? 7.086 -16.109 -10.781 1 64.56 87 GLY B C 1
ATOM 1666 O O . GLY B 1 87 ? 7 -17.328 -10.891 1 64.56 87 GLY B O 1
ATOM 1667 N N . ILE B 1 88 ? 6.215 -15.297 -11.117 1 62.22 88 ILE B N 1
ATOM 1668 C CA . ILE B 1 88 ? 5.254 -15.711 -12.133 1 62.22 88 ILE B CA 1
ATOM 1669 C C . ILE B 1 88 ? 5.902 -15.648 -13.516 1 62.22 88 ILE B C 1
ATOM 1671 O O . ILE B 1 88 ? 6.512 -14.641 -13.875 1 62.22 88 ILE B O 1
ATOM 1675 N N . LEU B 1 89 ? 6.129 -16.875 -14.109 1 58.41 89 LEU B N 1
ATOM 1676 C CA . LEU B 1 89 ? 6.605 -16.969 -15.484 1 58.41 89 LEU B CA 1
ATOM 1677 C C . LEU B 1 89 ? 5.438 -17 -16.453 1 58.41 89 LEU B C 1
ATOM 1679 O O . LEU B 1 89 ? 4.535 -17.828 -16.328 1 58.41 89 LEU B O 1
ATOM 1683 N N . PHE B 1 90 ? 5.305 -15.883 -17.094 1 53.19 90 PHE B N 1
ATOM 1684 C CA . PHE B 1 90 ? 4.32 -15.898 -18.172 1 53.19 90 PHE B CA 1
ATOM 1685 C C . PHE B 1 90 ? 4.879 -16.594 -19.406 1 53.19 90 PHE B C 1
ATOM 1687 O O . PHE B 1 90 ? 5.816 -16.094 -20.031 1 53.19 90 PHE B O 1
ATOM 1694 N N . GLN B 1 91 ? 4.859 -17.953 -19.297 1 51.12 91 GLN B N 1
ATOM 1695 C CA . GLN B 1 91 ? 5.293 -18.641 -20.516 1 51.12 91 GLN B CA 1
ATOM 1696 C C . GLN B 1 91 ? 4.207 -18.609 -21.578 1 51.12 91 GLN B C 1
ATOM 1698 O O . GLN B 1 91 ? 3.02 -18.734 -21.266 1 51.12 91 GLN B O 1
ATOM 1703 N N . ARG B 1 92 ? 4.527 -17.938 -22.609 1 49.25 92 ARG B N 1
ATOM 1704 C CA . ARG B 1 92 ? 3.662 -18.016 -23.781 1 49.25 92 ARG B CA 1
ATOM 1705 C C . ARG B 1 92 ? 3.293 -19.469 -24.078 1 49.25 92 ARG B C 1
ATOM 1707 O O . ARG B 1 92 ? 4.051 -20.188 -24.734 1 49.25 92 ARG B O 1
ATOM 1714 N N . THR B 1 93 ? 3.24 -20.281 -23.094 1 52.44 93 THR B N 1
ATOM 1715 C CA . THR B 1 93 ? 2.777 -21.594 -23.547 1 52.44 93 THR B CA 1
ATOM 1716 C C . THR B 1 93 ? 1.276 -21.578 -23.812 1 52.44 93 THR B C 1
ATOM 1718 O O . THR B 1 93 ? 0.556 -20.734 -23.281 1 52.44 93 THR B O 1
ATOM 1721 N N . ASN B 1 94 ? 0.88 -22.25 -24.938 1 48.47 94 ASN B N 1
ATOM 1722 C CA . ASN B 1 94 ? -0.502 -22.484 -25.328 1 48.47 94 ASN B CA 1
ATOM 1723 C C . ASN B 1 94 ? -1.363 -22.922 -24.156 1 48.47 94 ASN B C 1
ATOM 1725 O O . ASN B 1 94 ? -2.561 -23.172 -24.312 1 48.47 94 ASN B O 1
ATOM 1729 N N . THR B 1 95 ? -0.714 -23.406 -23.125 1 48.34 95 THR B N 1
ATOM 1730 C CA . THR B 1 95 ? -1.604 -23.844 -22.062 1 48.34 95 THR B CA 1
ATOM 1731 C C . THR B 1 95 ? -1.833 -22.734 -21.047 1 48.34 95 THR B C 1
ATOM 1733 O O . THR B 1 95 ? -0.897 -22.016 -20.672 1 48.34 95 THR B O 1
ATOM 1736 N N . ASN B 1 96 ? -3.004 -22.188 -20.969 1 45.34 96 ASN B N 1
ATOM 1737 C CA . ASN B 1 96 ? -3.617 -21.234 -20.062 1 45.34 96 ASN B CA 1
ATOM 1738 C C . ASN B 1 96 ? -3.266 -21.531 -18.609 1 45.34 96 ASN B C 1
ATOM 1740 O O . ASN B 1 96 ? -4.125 -21.453 -17.734 1 45.34 96 ASN B O 1
ATOM 1744 N N . GLN B 1 97 ? -2.215 -22.469 -18.406 1 44.88 97 GLN B N 1
ATOM 1745 C CA . GLN B 1 97 ? -2.059 -22.75 -16.984 1 44.88 97 GLN B CA 1
ATOM 1746 C C . GLN B 1 97 ? -1.26 -21.656 -16.297 1 44.88 97 GLN B C 1
ATOM 1748 O O . GLN B 1 97 ? -0.154 -21.312 -16.719 1 44.88 97 GLN B O 1
ATOM 1753 N N . LEU B 1 98 ? -2.02 -20.875 -15.727 1 47.69 98 LEU B N 1
ATOM 1754 C CA . LEU B 1 98 ? -1.426 -19.891 -14.828 1 47.69 98 LEU B CA 1
ATOM 1755 C C . LEU B 1 98 ? -1.063 -20.531 -13.492 1 47.69 98 LEU B C 1
ATOM 1757 O O . LEU B 1 98 ? -1.907 -21.156 -12.852 1 47.69 98 LEU B O 1
ATOM 1761 N N . LYS B 1 99 ? 0.201 -20.906 -13.188 1 47.91 99 LYS B N 1
ATOM 1762 C CA . LYS B 1 99 ? 0.575 -21.359 -11.852 1 47.91 99 LYS B CA 1
ATOM 1763 C C . LYS B 1 99 ? 0.858 -20.188 -10.93 1 47.91 99 LYS B C 1
ATOM 1765 O O . LYS B 1 99 ? 1.564 -19.25 -11.312 1 47.91 99 LYS B O 1
ATOM 1770 N N . ALA B 1 100 ? -0.144 -20.016 -10.016 1 45.44 100 ALA B N 1
ATOM 1771 C CA . ALA B 1 100 ? 0.024 -18.969 -9.016 1 45.44 100 ALA B CA 1
ATOM 1772 C C . ALA B 1 100 ? 0.438 -19.547 -7.672 1 45.44 100 ALA B C 1
ATOM 1774 O O . ALA B 1 100 ? -0.012 -20.625 -7.289 1 45.44 100 ALA B O 1
ATOM 1775 N N . TYR B 1 101 ? 1.509 -19.266 -7.078 1 39.22 101 TYR B N 1
ATOM 1776 C CA . TYR B 1 101 ? 1.895 -19.594 -5.711 1 39.22 101 TYR B CA 1
ATOM 1777 C C . TYR B 1 101 ? 1.533 -18.484 -4.746 1 39.22 101 TYR B C 1
ATOM 1779 O O . TYR B 1 101 ? 1.611 -17.297 -5.098 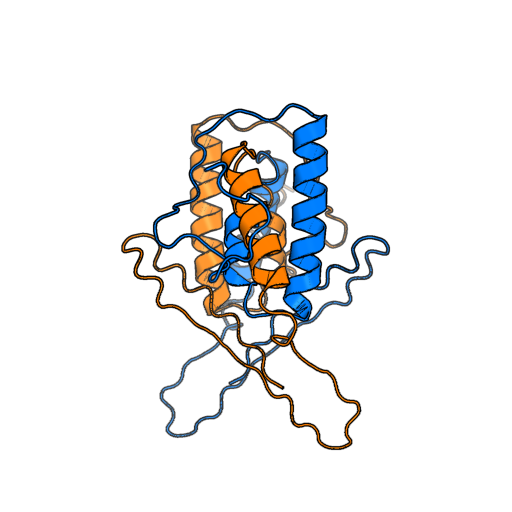1 39.22 101 TYR B O 1
ATOM 1787 N N . SER B 1 102 ? 0.498 -18.781 -3.91 1 38.56 102 SER B N 1
ATOM 1788 C CA . SER B 1 102 ? 0.16 -17.828 -2.861 1 38.56 102 SER B CA 1
ATOM 1789 C C . SER B 1 102 ? 0.802 -18.219 -1.533 1 38.56 102 SER B C 1
ATOM 1791 O O . SER B 1 102 ? 0.871 -19.406 -1.19 1 38.56 102 SER B O 1
ATOM 1793 N N . ASP B 1 103 ? 1.794 -17.562 -0.948 1 34.44 103 ASP B N 1
ATOM 1794 C CA . ASP B 1 103 ? 2.215 -17.75 0.439 1 34.44 103 ASP B CA 1
ATOM 1795 C C . ASP B 1 103 ? 1.433 -16.828 1.373 1 34.44 103 ASP B C 1
ATOM 1797 O O . ASP B 1 103 ? 1.468 -15.602 1.22 1 34.44 103 ASP B O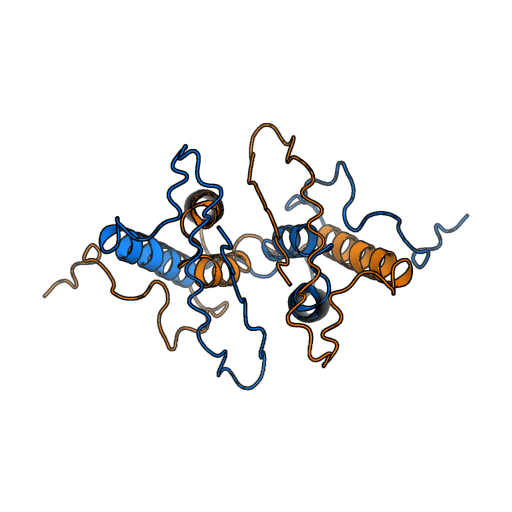 1
ATOM 1801 N N . SER B 1 104 ? 0.251 -17.281 1.785 1 34.72 104 SER B N 1
ATOM 1802 C CA . SER B 1 104 ? -0.499 -16.531 2.777 1 34.72 104 SER B CA 1
ATOM 1803 C C . SER B 1 104 ? 0.074 -16.719 4.176 1 34.72 104 SER B C 1
ATOM 1805 O O . SER B 1 104 ? 0.314 -17.859 4.598 1 34.72 104 SER B O 1
ATOM 1807 N N . ASP B 1 105 ? 1.027 -16.156 4.668 1 32.31 105 ASP B N 1
ATOM 1808 C CA . ASP B 1 105 ? 1.274 -16.25 6.105 1 32.31 105 ASP B CA 1
ATOM 1809 C C . ASP B 1 105 ? 0.204 -15.492 6.895 1 32.31 105 ASP B C 1
ATOM 1811 O O . ASP B 1 105 ? -0.31 -14.477 6.434 1 32.31 105 ASP B O 1
ATOM 1815 N N . TRP B 1 106 ? -0.539 -16.391 7.812 1 30.53 106 TRP B N 1
ATOM 1816 C CA . TRP B 1 106 ? -1.553 -16.031 8.797 1 30.53 106 TRP B CA 1
ATOM 1817 C C . TRP B 1 106 ? -1.076 -14.875 9.672 1 30.53 106 TRP B C 1
ATOM 1819 O O . TRP B 1 106 ? 0.022 -14.922 10.234 1 30.53 106 TRP B O 1
ATOM 1829 N N . ALA B 1 107 ? -1.544 -13.773 9.359 1 33.62 107 ALA B N 1
ATOM 1830 C CA . ALA B 1 107 ? -1.43 -12.562 10.164 1 33.62 107 ALA B CA 1
ATOM 1831 C C . ALA B 1 107 ? -1.744 -12.844 11.625 1 33.62 107 ALA B C 1
ATOM 1833 O O . ALA B 1 107 ? -2.885 -13.164 11.977 1 33.62 107 ALA B O 1
ATOM 1834 N N . THR B 1 108 ? -0.906 -13.586 12.273 1 31.5 108 THR B N 1
ATOM 1835 C CA . THR B 1 108 ? -1.166 -13.664 13.703 1 31.5 108 THR B CA 1
ATOM 1836 C C . THR B 1 108 ? -1.131 -12.273 14.336 1 31.5 108 THR B C 1
ATOM 1838 O O . THR B 1 108 ? -1.036 -12.148 15.562 1 31.5 108 THR B O 1
ATOM 1841 N N . CYS B 1 109 ? -0.785 -11.227 13.648 1 33.41 109 CYS B N 1
ATOM 1842 C CA . CYS B 1 109 ? -0.798 -10.141 14.617 1 33.41 109 CYS B CA 1
ATOM 1843 C C . CYS B 1 109 ? -2.207 -9.891 15.148 1 33.41 109 CYS B C 1
ATOM 1845 O O . CYS B 1 109 ? -3.145 -9.727 14.359 1 33.41 109 CYS B O 1
ATOM 1847 N N . PRO B 1 110 ? -2.371 -10.203 16.453 1 33.22 110 PRO B N 1
ATOM 1848 C CA . PRO B 1 110 ? -3.688 -10.07 17.094 1 33.22 110 PRO B CA 1
ATOM 1849 C C . PRO B 1 110 ? -4.469 -8.859 16.578 1 33.22 110 PRO B C 1
ATOM 1851 O O . PRO B 1 110 ? -5.691 -8.922 16.469 1 33.22 110 PRO B O 1
ATOM 1854 N N . GLU B 1 111 ? -3.918 -7.707 16.766 1 32.19 111 GLU B N 1
ATOM 1855 C CA . GLU B 1 111 ? -4.758 -6.547 16.484 1 32.19 111 GLU B CA 1
ATOM 1856 C C . GLU B 1 111 ? -5.121 -6.461 15.008 1 32.19 111 GLU B C 1
ATOM 1858 O O . GLU B 1 111 ? -6.23 -6.047 14.656 1 32.19 111 GLU B O 1
ATOM 1863 N N . SER B 1 112 ? -4.133 -6.258 14.141 1 34.03 112 SER B N 1
ATOM 1864 C CA . SER B 1 112 ? -4.469 -5.984 12.75 1 34.03 112 SER B CA 1
ATOM 1865 C C . SER B 1 112 ? -4.527 -7.27 11.93 1 34.03 112 SER B C 1
ATOM 1867 O O . SER B 1 112 ? -3.5 -7.91 11.695 1 34.03 112 SER B O 1
ATOM 1869 N N . ARG B 1 113 ? -5.32 -8.125 12.25 1 31.64 113 ARG B N 1
ATOM 1870 C CA . ARG B 1 113 ? -5.613 -9.32 11.469 1 31.64 113 ARG B CA 1
ATOM 1871 C C . ARG B 1 113 ? -5.605 -9.008 9.977 1 31.64 113 ARG B C 1
ATOM 1873 O O . ARG B 1 113 ? -6.652 -9.031 9.32 1 31.64 113 ARG B O 1
ATOM 1880 N N . LYS B 1 114 ? -4.969 -7.906 9.586 1 34.31 114 LYS B N 1
ATOM 1881 C CA . LYS B 1 114 ? -5.176 -7.402 8.227 1 34.31 114 LYS B CA 1
ATOM 1882 C C . LYS B 1 114 ? -4.602 -8.367 7.191 1 34.31 114 LYS B C 1
ATOM 1884 O O . LYS B 1 114 ? -3.434 -8.758 7.281 1 34.31 114 LYS B O 1
ATOM 1889 N N . PHE B 1 115 ? -5.445 -9.266 6.742 1 33.44 115 PHE B N 1
ATOM 1890 C CA . PHE B 1 115 ? -5.289 -10.406 5.844 1 33.44 115 PHE B CA 1
ATOM 1891 C C . PHE B 1 115 ? -4.621 -9.977 4.543 1 33.44 115 PHE B C 1
ATOM 1893 O O . PHE B 1 115 ? -5.16 -9.156 3.801 1 33.44 115 PHE B O 1
ATOM 1900 N N . ILE B 1 116 ? -3.412 -9.617 4.363 1 32.56 116 ILE B N 1
ATOM 1901 C CA . ILE B 1 116 ? -2.943 -9.367 3.006 1 32.56 116 ILE B CA 1
ATOM 1902 C C . ILE B 1 116 ? -2.828 -10.688 2.248 1 32.56 116 ILE B C 1
ATOM 1904 O O . ILE B 1 116 ? -2.088 -11.586 2.658 1 32.56 116 ILE B O 1
ATOM 1908 N N . THR B 1 117 ? -3.957 -11.305 1.637 1 34.78 117 THR B N 1
ATOM 1909 C CA . THR B 1 117 ? -3.801 -12.477 0.783 1 34.78 117 THR B CA 1
ATOM 1910 C C . THR B 1 117 ? -3.416 -12.062 -0.636 1 34.78 117 THR B C 1
ATOM 1912 O O . THR B 1 117 ? -3.99 -11.125 -1.191 1 34.78 117 THR B O 1
ATOM 1915 N N . GLY B 1 118 ? -2.17 -12.039 -1.036 1 35.5 118 GLY B N 1
ATOM 1916 C CA . GLY B 1 118 ? -1.787 -11.984 -2.438 1 35.5 118 GLY B CA 1
ATOM 1917 C C . GLY B 1 118 ? -2.012 -13.297 -3.17 1 35.5 118 GLY B C 1
ATOM 1918 O O . GLY B 1 118 ? -1.668 -14.359 -2.662 1 35.5 118 GLY B O 1
ATOM 1919 N N . TYR B 1 119 ? -3.148 -13.477 -3.885 1 35.62 119 TYR B N 1
ATOM 1920 C CA . TYR B 1 119 ? -3.281 -14.664 -4.719 1 35.62 119 TYR B CA 1
ATOM 1921 C C . TYR B 1 119 ? -2.822 -14.391 -6.145 1 35.62 119 TYR B C 1
ATOM 1923 O O . TYR B 1 119 ? -2.975 -13.273 -6.645 1 35.62 119 TYR B O 1
ATOM 1931 N N . SER B 1 120 ? -1.743 -15.031 -6.602 1 33 120 SER B N 1
ATOM 1932 C CA . SER B 1 120 ? -1.432 -15.133 -8.023 1 33 120 SER B CA 1
ATOM 1933 C C . SER B 1 120 ? -2.127 -16.328 -8.664 1 33 120 SER B C 1
ATOM 1935 O O . SER B 1 120 ? -2.023 -17.453 -8.164 1 33 120 SER B O 1
ATOM 1937 N N . ILE B 1 121 ? -3.279 -16.125 -9.336 1 33.56 121 ILE B N 1
ATOM 1938 C CA . ILE B 1 121 ? -3.875 -17.234 -10.094 1 33.56 121 ILE B CA 1
ATOM 1939 C C . ILE B 1 121 ? -3.391 -17.172 -11.539 1 33.56 121 ILE B C 1
ATOM 1941 O O . ILE B 1 121 ? -3.361 -16.109 -12.156 1 33.56 121 ILE B O 1
ATOM 1945 N N . TYR B 1 122 ? -2.605 -18.156 -11.945 1 32.53 122 TYR B N 1
ATOM 1946 C CA . TYR B 1 122 ? -2.332 -18.5 -13.336 1 32.53 122 TYR B CA 1
ATOM 1947 C C . TYR B 1 122 ? -3.352 -19.5 -13.859 1 32.53 122 TYR B C 1
ATOM 1949 O O . TYR B 1 122 ? -3.836 -20.359 -13.109 1 32.53 122 TYR B O 1
#

Solvent-accessible surface area (backbone atoms only — not comparable to full-atom values): 14226 Å² total; per-residue (Å²): 124,82,73,64,86,73,53,59,31,93,51,49,57,64,92,80,59,67,86,58,86,56,66,50,75,55,53,73,66,54,44,51,53,45,46,52,50,51,53,53,49,59,50,43,29,78,38,26,50,84,43,36,57,54,49,54,64,51,35,29,38,58,31,56,42,24,52,54,55,50,50,47,53,48,36,34,53,21,14,47,70,60,44,76,82,65,50,59,76,84,62,92,48,96,57,86,71,27,77,39,72,54,74,62,70,81,49,67,50,80,84,65,62,61,57,61,71,49,69,44,84,54,124,83,74,63,88,73,51,58,33,96,49,50,56,65,91,81,60,67,87,58,86,56,64,51,73,54,54,73,67,56,43,50,53,45,46,51,50,51,54,52,50,58,51,43,30,77,38,25,48,85,42,36,53,52,51,54,63,51,35,30,38,56,29,56,42,25,52,54,55,49,51,48,53,48,36,34,53,19,15,47,70,62,42,76,82,65,51,60,75,83,62,89,48,95,58,84,71,29,76,40,70,54,75,62,71,82,50,67,49,79,84,61,57,56,72,61,70,52,70,44,83,56

Sequence (244 aa):
MPENTNAPMPTPMAHSSRLTSQGDLFNDEDASSYRRLIGRLIYLTNTRPDITFSVYNLSQFVFPPTSLHQQAAHRILRYLKGSPGNGILFQRTNTNQLKAYSDSDWATCPESRKFITGYSIYMPENTNAPMPTPMAHSSRLTSQGDLFNDEDASSYRRLIGRLIYLTNTRPDITFSVYNLSQFVFPPTSLHQQAAHRILRYLKGSPGNGILFQRTNTNQLKAYSDSDWATCPESRKFITGYSIY

Radius of gyration: 18.83 Å; Cα contacts (8 Å, |Δi|>4): 324; chains: 2; bounding box: 58×51×42 Å

pLDDT: mean 70.48, std 22.27, range [30.5, 94.81]

Nearest PDB structures (foldseek):
  8iuh-assembly1_4  TM=2.139E-01  e=2.757E+00  Homo sapiens
  8iuh-assembly1_4  TM=2.427E-01  e=3.315E+00  Homo sapiens